Protein AF-0000000079961867 (afdb_homodimer)

Radius of gyration: 19.27 Å; Cα contacts (8 Å, |Δi|>4): 440; chains: 2; bounding box: 50×67×41 Å

Sequence (292 aa):
MSSNTPTKLLIAGLIPTSSDVPEYFRQLYGNAEEIQAKIDADTARIRAAGYDVTVYYVDDKDAKGSLEWLENKLRTESFHGIAMGSGLRLLPPQTVLFENVVDVCRRNAPGSVFMFNWGPGTNFETVERNLPRLEEVKKLQTGGKAMSSNTPTKLLIAGLIPTSSDVPEYFRQLYGNAEEIQAKIDADTARIRAAGYDVTVYYVDDKDAKGSLEWLENKLRTESFHGIAMGSGLRLLPPQTVLFENVVDVCRRNAPGSVFMFNWGPGTNFETVERNLPRLEEVKKLQTGGKA

Structure (mmCIF, N/CA/C/O backbone):
data_AF-0000000079961867-model_v1
#
loop_
_entity.id
_entity.type
_entity.pdbx_description
1 polymer 'Uncharacterized protein'
#
loop_
_atom_site.group_PDB
_atom_site.id
_atom_site.type_symbol
_atom_site.label_atom_id
_atom_site.label_alt_id
_atom_site.label_comp_id
_atom_site.label_asym_id
_atom_site.label_entity_id
_atom_site.label_seq_id
_atom_site.pdbx_PDB_ins_code
_atom_site.Cartn_x
_atom_site.Cartn_y
_atom_site.Cartn_z
_atom_site.occupancy
_atom_site.B_iso_or_equiv
_atom_site.auth_seq_id
_atom_site.auth_comp_id
_atom_site.auth_asym_id
_atom_site.auth_atom_id
_atom_site.pdbx_PDB_model_num
ATOM 1 N N . MET A 1 1 ? -18.062 -35.25 2.658 1 35.44 1 MET A N 1
ATOM 2 C CA . MET A 1 1 ? -16.766 -34.562 2.762 1 35.44 1 MET A CA 1
ATOM 3 C C . MET A 1 1 ? -16.953 -33.062 2.785 1 35.44 1 MET A C 1
ATOM 5 O O . MET A 1 1 ? -17.625 -32.469 1.925 1 35.44 1 MET A O 1
ATOM 9 N N . SER A 1 2 ? -17.156 -32.375 3.77 1 44.16 2 SER A N 1
ATOM 10 C CA . SER A 1 2 ? -17.562 -30.984 3.895 1 44.16 2 SER A CA 1
ATOM 11 C C . SER A 1 2 ? -16.859 -30.109 2.859 1 44.16 2 SER A C 1
ATOM 13 O O . SER A 1 2 ? -15.625 -30.125 2.75 1 44.16 2 SER A O 1
ATOM 15 N N . SER A 1 3 ? -17.266 -29.812 1.652 1 51.5 3 SER A N 1
ATOM 16 C CA . SER A 1 3 ? -16.734 -29.281 0.401 1 51.5 3 SER A CA 1
ATOM 17 C C . SER A 1 3 ? -15.867 -28.047 0.646 1 51.5 3 SER A C 1
ATOM 19 O O . SER A 1 3 ? -16.391 -26.984 0.995 1 51.5 3 SER A O 1
ATOM 21 N N . ASN A 1 4 ? -14.602 -28.109 1.338 1 67.75 4 ASN A N 1
ATOM 22 C CA . ASN A 1 4 ? -13.703 -27.031 1.748 1 67.75 4 ASN A CA 1
ATOM 23 C C . ASN A 1 4 ? -13.227 -26.219 0.552 1 67.75 4 ASN A C 1
ATOM 25 O O . ASN A 1 4 ? -12.352 -26.656 -0.193 1 67.75 4 ASN A O 1
ATOM 29 N N . THR A 1 5 ? -14.023 -25.344 0.04 1 86.56 5 THR A N 1
ATOM 30 C CA . THR A 1 5 ? -13.641 -24.5 -1.082 1 86.56 5 THR A CA 1
ATOM 31 C C . THR A 1 5 ? -12.281 -23.844 -0.835 1 86.56 5 THR A C 1
ATOM 33 O O . THR A 1 5 ? -12.016 -23.344 0.258 1 86.56 5 THR A O 1
ATOM 36 N N . PRO A 1 6 ? -11.477 -24.031 -1.81 1 94.88 6 PRO A N 1
ATOM 37 C CA . PRO A 1 6 ? -10.133 -23.469 -1.639 1 94.88 6 PRO A CA 1
ATOM 38 C C . PRO A 1 6 ? -10.148 -21.969 -1.427 1 94.88 6 PRO A C 1
ATOM 40 O O . PRO A 1 6 ? -11.078 -21.281 -1.867 1 94.88 6 PRO A O 1
ATOM 43 N N . THR A 1 7 ? -9.164 -21.531 -0.607 1 97.19 7 THR A N 1
ATOM 44 C CA . THR A 1 7 ? -8.945 -20.094 -0.505 1 97.19 7 THR A CA 1
ATOM 45 C C . THR A 1 7 ? -8.484 -19.516 -1.845 1 97.19 7 THR A C 1
ATOM 47 O O . THR A 1 7 ? -7.539 -20.016 -2.449 1 97.19 7 THR A O 1
ATOM 50 N N . LYS A 1 8 ? -9.141 -18.531 -2.344 1 98.25 8 LYS A N 1
ATOM 51 C CA . LYS A 1 8 ? -8.852 -17.891 -3.627 1 98.25 8 LYS A CA 1
ATOM 52 C C . LYS A 1 8 ? -8 -16.641 -3.441 1 98.25 8 LYS A C 1
ATOM 54 O O . LYS A 1 8 ? -8.367 -15.742 -2.682 1 98.25 8 LYS A O 1
ATOM 59 N N . LEU A 1 9 ? -6.898 -16.609 -4.176 1 98.81 9 LEU A N 1
ATOM 60 C CA . LEU A 1 9 ? -5.945 -15.516 -4.074 1 98.81 9 LEU A CA 1
ATOM 61 C C . LEU A 1 9 ? -5.719 -14.859 -5.434 1 98.81 9 LEU A C 1
ATOM 63 O O . LEU A 1 9 ? -5.633 -15.555 -6.449 1 98.81 9 LEU A O 1
ATOM 67 N N . LEU A 1 10 ? -5.707 -13.609 -5.512 1 98.88 10 LEU A N 1
ATOM 68 C CA . LEU A 1 10 ? -5.145 -12.852 -6.625 1 98.88 10 LEU A CA 1
ATOM 69 C C . LEU A 1 10 ? -3.777 -12.281 -6.262 1 98.88 10 LEU A C 1
ATOM 71 O O . LEU A 1 10 ? -3.625 -11.641 -5.223 1 98.88 10 LEU A O 1
ATOM 75 N N . ILE A 1 11 ? -2.791 -12.555 -7.043 1 98.81 11 ILE A N 1
ATOM 76 C CA . ILE A 1 11 ? -1.456 -11.984 -6.887 1 98.81 11 ILE A CA 1
ATOM 77 C C . ILE A 1 11 ? -1.147 -11.055 -8.055 1 98.81 11 ILE A C 1
ATOM 79 O O . ILE A 1 11 ? -0.989 -11.508 -9.195 1 98.81 11 ILE A O 1
ATOM 83 N N . ALA A 1 12 ? -1.146 -9.781 -7.773 1 98.81 12 ALA A N 1
ATOM 84 C CA . ALA A 1 12 ? -0.863 -8.758 -8.773 1 98.81 12 ALA A CA 1
ATOM 85 C C . ALA A 1 12 ? 0.551 -8.211 -8.609 1 98.81 12 ALA A C 1
ATOM 87 O O . ALA A 1 12 ? 1.002 -7.957 -7.492 1 98.81 12 ALA A O 1
ATOM 88 N N . GLY A 1 13 ? 1.286 -8.094 -9.672 1 98.5 13 GLY A N 1
ATOM 89 C CA . GLY A 1 13 ? 2.629 -7.539 -9.633 1 98.5 13 GLY A CA 1
ATOM 90 C C . GLY A 1 13 ? 3.02 -6.836 -10.922 1 98.5 13 GLY A C 1
ATOM 91 O O . GLY A 1 13 ? 2.318 -6.941 -11.93 1 98.5 13 GLY A O 1
ATOM 92 N N . LEU A 1 14 ? 4.098 -6.09 -10.836 1 98.69 14 LEU A N 1
ATOM 93 C CA . LEU A 1 14 ? 4.676 -5.457 -12.016 1 98.69 14 LEU A CA 1
ATOM 94 C C . LEU A 1 14 ? 5.254 -6.5 -12.969 1 98.69 14 LEU A C 1
ATOM 96 O O . LEU A 1 14 ? 5.902 -7.453 -12.523 1 98.69 14 LEU A O 1
ATOM 100 N N . ILE A 1 15 ? 4.969 -6.328 -14.234 1 98.06 15 ILE A N 1
ATOM 101 C CA . ILE A 1 15 ? 5.539 -7.258 -15.203 1 98.06 15 ILE A CA 1
ATOM 102 C C . ILE A 1 15 ? 7.059 -7.281 -15.062 1 98.06 15 ILE A C 1
ATOM 104 O O . ILE A 1 15 ? 7.699 -6.227 -14.992 1 98.06 15 ILE A O 1
ATOM 108 N N . PRO A 1 16 ? 7.68 -8.43 -14.984 1 96.81 16 PRO A N 1
ATOM 109 C CA . PRO A 1 16 ? 9.109 -8.547 -14.688 1 96.81 16 PRO A CA 1
ATOM 110 C C . PRO A 1 16 ? 9.984 -7.816 -15.711 1 96.81 16 PRO A C 1
ATOM 112 O O . PRO A 1 16 ? 11.102 -7.414 -15.398 1 96.81 16 PRO A O 1
ATOM 115 N N . THR A 1 17 ? 9.484 -7.586 -16.906 1 96.5 17 THR A N 1
ATOM 116 C CA . THR A 1 17 ? 10.281 -7.012 -17.984 1 96.5 17 THR A CA 1
ATOM 117 C C . THR A 1 17 ? 10.133 -5.492 -18.016 1 96.5 17 THR A C 1
ATOM 119 O O . THR A 1 17 ? 10.602 -4.836 -18.953 1 96.5 17 THR A O 1
ATOM 122 N N . SER A 1 18 ? 9.453 -4.934 -17.031 1 97.06 18 SER A N 1
ATOM 123 C CA . SER A 1 18 ? 9.281 -3.484 -16.984 1 97.06 18 SER A CA 1
ATOM 124 C C . SER A 1 18 ? 10.625 -2.77 -17.031 1 97.06 18 SER A C 1
ATOM 126 O O . SER A 1 18 ? 11.586 -3.188 -16.375 1 97.06 18 SER A O 1
ATOM 128 N N . SER A 1 19 ? 10.703 -1.651 -17.766 1 94.44 19 SER A N 1
ATOM 129 C CA . SER A 1 19 ? 11.922 -0.844 -17.844 1 94.44 19 SER A CA 1
ATOM 130 C C . SER A 1 19 ? 12.086 0.027 -16.594 1 94.44 19 SER A C 1
ATOM 132 O O . SER A 1 19 ? 13.148 0.599 -16.375 1 94.44 19 SER A O 1
ATOM 134 N N . ASP A 1 20 ? 11.078 0.098 -15.797 1 93.75 20 ASP A N 1
ATOM 135 C CA . ASP A 1 20 ? 11.086 0.976 -14.633 1 93.75 20 ASP A CA 1
ATOM 136 C C . ASP A 1 20 ? 11.609 0.247 -13.398 1 93.75 20 ASP A C 1
ATOM 138 O O . ASP A 1 20 ? 11.648 0.811 -12.305 1 93.75 20 ASP A O 1
ATOM 142 N N . VAL A 1 21 ? 12.039 -0.969 -13.539 1 95.5 21 VAL A N 1
ATOM 143 C CA . VAL A 1 21 ? 12.727 -1.663 -12.461 1 95.5 21 VAL A CA 1
ATOM 144 C C . VAL A 1 21 ? 14.164 -1.15 -12.352 1 95.5 21 VAL A C 1
ATOM 146 O O . VAL A 1 21 ? 14.977 -1.364 -13.25 1 95.5 21 VAL A O 1
ATOM 149 N N . PRO A 1 22 ? 14.461 -0.534 -11.336 1 92.56 22 PRO A N 1
ATOM 150 C CA . PRO A 1 22 ? 15.789 0.071 -11.219 1 92.56 22 PRO A CA 1
ATOM 151 C C . PRO A 1 22 ? 16.891 -0.967 -11.078 1 92.56 22 PRO A C 1
ATOM 153 O O . PRO A 1 22 ? 16.641 -2.102 -10.672 1 92.56 22 PRO A O 1
ATOM 156 N N . GLU A 1 23 ? 18.094 -0.493 -11.305 1 91.5 23 GLU A N 1
ATOM 157 C CA . GLU A 1 23 ? 19.266 -1.37 -11.258 1 91.5 23 GLU A CA 1
ATOM 158 C C . GLU A 1 23 ? 19.469 -1.943 -9.859 1 91.5 23 GLU A C 1
ATOM 160 O O . GLU A 1 23 ? 19.844 -3.109 -9.711 1 91.5 23 GLU A O 1
ATOM 165 N N . TYR A 1 24 ? 19.234 -1.184 -8.859 1 89.88 24 TYR A N 1
ATOM 166 C CA . TYR A 1 24 ? 19.438 -1.671 -7.5 1 89.88 24 TYR A CA 1
ATOM 167 C C . TYR A 1 24 ? 18.516 -2.844 -7.195 1 89.88 24 TYR A C 1
ATOM 169 O O . TYR A 1 24 ? 18.906 -3.787 -6.504 1 89.88 24 TYR A O 1
ATOM 177 N N . PHE A 1 25 ? 17.359 -2.805 -7.711 1 93.5 25 PHE A N 1
ATOM 178 C CA . PHE A 1 25 ? 16.391 -3.887 -7.531 1 93.5 25 PHE A CA 1
ATOM 179 C C . PHE A 1 25 ? 16.844 -5.145 -8.266 1 93.5 25 PHE A C 1
ATOM 181 O O . PHE A 1 25 ? 16.766 -6.25 -7.723 1 93.5 25 PHE A O 1
ATOM 188 N N . ARG A 1 26 ? 17.359 -4.973 -9.422 1 94.44 26 ARG A N 1
ATOM 189 C CA . ARG A 1 26 ? 17.859 -6.094 -10.211 1 94.44 26 ARG A CA 1
ATOM 190 C C . ARG A 1 26 ? 19.109 -6.695 -9.562 1 94.44 26 ARG A C 1
ATOM 192 O O . ARG A 1 26 ? 19.328 -7.906 -9.641 1 94.44 26 ARG A O 1
ATOM 199 N N . GLN A 1 27 ? 19.859 -5.887 -8.945 1 94.81 27 GLN A N 1
ATOM 200 C CA . GLN A 1 27 ? 21.016 -6.379 -8.219 1 94.81 27 GLN A CA 1
ATOM 201 C C . GLN A 1 27 ? 20.594 -7.254 -7.039 1 94.81 27 GLN A C 1
ATOM 203 O O . GLN A 1 27 ? 21.25 -8.258 -6.734 1 94.81 27 GLN A O 1
ATOM 208 N N . LEU A 1 28 ? 19.516 -6.922 -6.441 1 93.06 28 LEU A N 1
ATOM 209 C CA . LEU A 1 28 ? 19.047 -7.621 -5.246 1 93.06 28 LEU A CA 1
ATOM 210 C C . LEU A 1 28 ? 18.281 -8.883 -5.621 1 93.06 28 LEU A C 1
ATOM 212 O O . LEU A 1 28 ? 18.391 -9.906 -4.941 1 93.06 28 LEU A O 1
ATOM 216 N N . TYR A 1 29 ? 17.516 -8.773 -6.77 1 96.25 29 TYR A N 1
ATOM 217 C CA . TYR A 1 29 ? 16.547 -9.844 -6.957 1 96.25 29 TYR A CA 1
ATOM 218 C C . TYR A 1 29 ? 16.766 -10.562 -8.281 1 96.25 29 TYR A C 1
ATOM 220 O O . TYR A 1 29 ? 16.156 -11.594 -8.547 1 96.25 29 TYR A O 1
ATOM 228 N N . GLY A 1 30 ? 17.656 -10.148 -9.117 1 97.12 30 GLY A N 1
ATOM 229 C CA . GLY A 1 30 ? 17.969 -10.805 -10.375 1 97.12 30 GLY A CA 1
ATOM 230 C C . GLY A 1 30 ? 17.375 -10.094 -11.578 1 97.12 30 GLY A C 1
ATOM 231 O O . GLY A 1 30 ? 16.594 -9.148 -11.422 1 97.12 30 GLY A O 1
ATOM 232 N N . ASN A 1 31 ? 17.828 -10.523 -12.719 1 97.19 31 ASN A N 1
ATOM 233 C CA . ASN A 1 31 ? 17.266 -10 -13.961 1 97.19 31 ASN A CA 1
ATOM 234 C C . ASN A 1 31 ? 15.836 -10.469 -14.164 1 97.19 31 ASN A C 1
ATOM 236 O O . ASN A 1 31 ? 15.289 -11.195 -13.336 1 97.19 31 ASN A O 1
ATOM 240 N N . ALA A 1 32 ? 15.227 -10.062 -15.266 1 97.19 32 ALA A N 1
ATOM 241 C CA . ALA A 1 32 ? 13.812 -10.336 -15.516 1 97.19 32 ALA A CA 1
ATOM 242 C C . ALA A 1 32 ? 13.523 -11.828 -15.492 1 97.19 32 ALA A C 1
ATOM 244 O O . ALA A 1 32 ? 12.547 -12.273 -14.898 1 97.19 32 ALA A O 1
ATOM 245 N N . GLU A 1 33 ? 14.398 -12.586 -16.125 1 98.06 33 GLU A N 1
ATOM 246 C CA . GLU A 1 33 ? 14.219 -14.031 -16.188 1 98.06 33 GLU A CA 1
ATOM 247 C C . GLU A 1 33 ? 14.32 -14.664 -14.797 1 98.06 33 GLU A C 1
ATOM 249 O O . GLU A 1 33 ? 13.531 -15.547 -14.453 1 98.06 33 GLU A O 1
ATOM 254 N N . GLU A 1 34 ? 15.219 -14.258 -14.078 1 98.31 34 GLU A N 1
ATOM 255 C CA . GLU A 1 34 ? 15.414 -14.766 -12.727 1 98.31 34 GLU A CA 1
ATOM 256 C C . GLU A 1 34 ? 14.242 -14.398 -11.82 1 98.31 34 GLU A C 1
ATOM 258 O O . GLU A 1 34 ? 13.781 -15.219 -11.023 1 98.31 34 GLU A O 1
ATOM 263 N N . ILE A 1 35 ? 13.781 -13.195 -11.891 1 97.94 35 ILE A N 1
ATOM 264 C CA . ILE A 1 35 ? 12.625 -12.742 -11.117 1 97.94 35 ILE A CA 1
ATOM 265 C C . ILE A 1 35 ? 11.391 -13.555 -11.5 1 97.94 35 ILE A C 1
ATOM 267 O O . ILE A 1 35 ? 10.664 -14.039 -10.633 1 97.94 35 ILE A O 1
ATOM 271 N N . GLN A 1 36 ? 11.18 -13.805 -12.797 1 97.88 36 GLN A N 1
ATOM 272 C CA . GLN A 1 36 ? 10.062 -14.625 -13.258 1 97.88 36 GLN A CA 1
ATOM 273 C C . GLN A 1 36 ? 10.141 -16.031 -12.68 1 97.88 36 GLN A C 1
ATOM 275 O O . GLN A 1 36 ? 9.125 -16.594 -12.242 1 97.88 36 GLN A O 1
ATOM 280 N N . ALA A 1 37 ? 11.312 -16.594 -12.68 1 98.38 37 ALA A N 1
ATOM 281 C CA . ALA A 1 37 ? 11.492 -17.938 -12.156 1 98.38 37 ALA A CA 1
ATOM 282 C C . ALA A 1 37 ? 11.125 -18.016 -10.672 1 98.38 37 ALA A C 1
ATOM 284 O O . ALA A 1 37 ? 10.508 -18.984 -10.227 1 98.38 37 ALA A O 1
ATOM 285 N N . LYS A 1 38 ? 11.477 -17 -9.891 1 98.06 38 LYS A N 1
ATOM 286 C CA . LYS A 1 38 ? 11.125 -16.938 -8.477 1 98.06 38 LYS A CA 1
ATOM 287 C C . LYS A 1 38 ? 9.609 -16.859 -8.289 1 98.06 38 LYS A C 1
ATOM 289 O O . LYS A 1 38 ? 9.055 -17.531 -7.422 1 98.06 38 LYS A O 1
ATOM 294 N N . ILE A 1 39 ? 8.969 -16.031 -9.094 1 97.94 39 ILE A N 1
ATOM 295 C CA . ILE A 1 39 ? 7.523 -15.867 -9.023 1 97.94 39 ILE A CA 1
ATOM 296 C C . ILE A 1 39 ? 6.84 -17.188 -9.367 1 97.94 39 ILE A C 1
ATOM 298 O O . ILE A 1 39 ? 5.93 -17.625 -8.664 1 97.94 39 ILE A O 1
ATOM 302 N N . ASP A 1 40 ? 7.348 -17.859 -10.438 1 98.31 40 ASP A N 1
ATOM 303 C CA . ASP A 1 40 ? 6.773 -19.125 -10.859 1 98.31 40 ASP A CA 1
ATOM 304 C C . ASP A 1 40 ? 6.91 -20.188 -9.773 1 98.31 40 ASP A C 1
ATOM 306 O O . ASP A 1 40 ? 5.949 -20.891 -9.461 1 98.31 40 ASP A O 1
ATOM 310 N N . ALA A 1 41 ? 8.07 -20.297 -9.219 1 98.56 41 ALA A N 1
ATOM 311 C CA . ALA A 1 41 ? 8.312 -21.266 -8.164 1 98.56 41 ALA A CA 1
ATOM 312 C C . ALA A 1 41 ? 7.434 -20.984 -6.945 1 98.56 41 ALA A C 1
ATOM 314 O O . ALA A 1 41 ? 6.871 -21.906 -6.344 1 98.56 41 ALA A O 1
ATOM 315 N N . ASP A 1 42 ? 7.379 -19.75 -6.598 1 98.56 42 ASP A N 1
ATOM 316 C CA . ASP A 1 42 ? 6.57 -19.312 -5.465 1 98.56 42 ASP A CA 1
ATOM 317 C C . ASP A 1 42 ? 5.09 -19.609 -5.703 1 98.56 42 ASP A C 1
ATOM 319 O O . ASP A 1 42 ? 4.398 -20.094 -4.805 1 98.56 42 ASP A O 1
ATOM 323 N N . THR A 1 43 ? 4.551 -19.359 -6.887 1 98.44 43 THR A N 1
ATOM 324 C CA . THR A 1 43 ? 3.164 -19.625 -7.258 1 98.44 43 THR A CA 1
ATOM 325 C C . THR A 1 43 ? 2.873 -21.125 -7.215 1 98.44 43 THR A C 1
ATOM 327 O O . THR A 1 43 ? 1.833 -21.547 -6.703 1 98.44 43 THR A O 1
ATOM 330 N N . ALA A 1 44 ? 3.801 -21.891 -7.707 1 98.56 44 ALA A N 1
ATOM 331 C CA . ALA A 1 44 ? 3.65 -23.344 -7.66 1 98.56 44 ALA A CA 1
ATOM 332 C C . ALA A 1 44 ? 3.555 -23.844 -6.223 1 98.56 44 ALA A C 1
ATOM 334 O O . ALA A 1 44 ? 2.75 -24.734 -5.918 1 98.56 44 ALA A O 1
ATOM 335 N N . ARG A 1 45 ? 4.387 -23.266 -5.359 1 98.5 45 ARG A N 1
ATOM 336 C CA . ARG A 1 45 ? 4.375 -23.625 -3.943 1 98.5 45 ARG A CA 1
ATOM 337 C C . ARG A 1 45 ? 3.027 -23.297 -3.309 1 98.5 45 ARG A C 1
ATOM 339 O O . ARG A 1 45 ? 2.482 -24.094 -2.545 1 98.5 45 ARG A O 1
ATOM 346 N N . ILE A 1 46 ? 2.471 -22.141 -3.641 1 98.62 46 ILE A N 1
ATOM 347 C CA . ILE A 1 46 ? 1.188 -21.703 -3.098 1 98.62 46 ILE A CA 1
ATOM 348 C C . ILE A 1 46 ? 0.078 -22.625 -3.596 1 98.62 46 ILE A C 1
ATOM 350 O O . ILE A 1 46 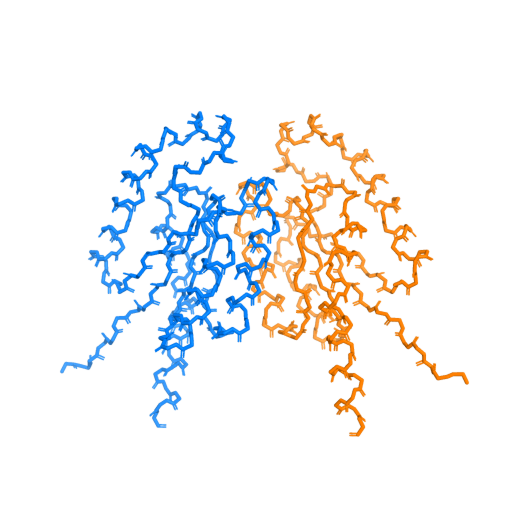? -0.78 -23.047 -2.816 1 98.62 46 ILE A O 1
ATOM 354 N N . ARG A 1 47 ? 0.089 -23.016 -4.852 1 98.44 47 ARG A N 1
ATOM 355 C CA . ARG A 1 47 ? -0.904 -23.938 -5.406 1 98.44 47 ARG A CA 1
ATOM 356 C C . ARG A 1 47 ? -0.784 -25.312 -4.781 1 98.44 47 ARG A C 1
ATOM 358 O O . ARG A 1 47 ? -1.793 -25.953 -4.477 1 98.44 47 ARG A O 1
ATOM 365 N N . ALA A 1 48 ? 0.462 -25.75 -4.539 1 98.19 48 ALA A N 1
ATOM 366 C CA . ALA A 1 48 ? 0.7 -27.062 -3.924 1 98.19 48 ALA A CA 1
ATOM 367 C C . ALA A 1 48 ? 0.162 -27.094 -2.496 1 98.19 48 ALA A C 1
ATOM 369 O O . ALA A 1 48 ? -0.205 -28.156 -1.994 1 98.19 48 ALA A O 1
ATOM 370 N N . ALA A 1 49 ? 0.104 -25.953 -1.866 1 97.75 49 ALA A N 1
ATOM 371 C CA . ALA A 1 49 ? -0.41 -25.859 -0.503 1 97.75 49 ALA A CA 1
ATOM 372 C C . ALA A 1 49 ? -1.936 -25.828 -0.493 1 97.75 49 ALA A C 1
ATOM 374 O O . ALA A 1 49 ? -2.555 -25.781 0.573 1 97.75 49 ALA A O 1
ATOM 375 N N . GLY A 1 50 ? -2.613 -25.703 -1.69 1 97.38 50 GLY A N 1
ATOM 376 C CA . GLY A 1 50 ? -4.055 -25.891 -1.76 1 97.38 50 GLY A CA 1
ATOM 377 C C . GLY A 1 50 ? -4.805 -24.609 -2.102 1 97.38 50 GLY A C 1
ATOM 378 O O . GLY A 1 50 ? -6.035 -24.594 -2.109 1 97.38 50 GLY A O 1
ATOM 379 N N . TYR A 1 51 ? -4.105 -23.562 -2.418 1 98.12 51 TYR A N 1
ATOM 380 C CA . TYR A 1 51 ? -4.75 -22.297 -2.762 1 98.12 51 TYR A CA 1
ATOM 381 C C . TYR A 1 51 ? -5.102 -22.25 -4.242 1 98.12 51 TYR A C 1
ATOM 383 O O . TYR A 1 51 ? -4.406 -22.844 -5.074 1 98.12 51 TYR A O 1
ATOM 391 N N . ASP A 1 52 ? -6.191 -21.641 -4.531 1 98.25 52 ASP A N 1
ATOM 392 C CA . ASP A 1 52 ? -6.547 -21.266 -5.895 1 98.25 52 ASP A CA 1
ATOM 393 C C . ASP A 1 52 ? -6.004 -19.875 -6.238 1 98.25 52 ASP A C 1
ATOM 395 O O . ASP A 1 52 ? -6.52 -18.875 -5.758 1 98.25 52 ASP A O 1
ATOM 399 N N . VAL A 1 53 ? -4.98 -19.875 -7.141 1 98.44 53 VAL A N 1
ATOM 400 C CA . VAL A 1 53 ? -4.223 -18.641 -7.305 1 98.44 53 VAL A CA 1
ATOM 401 C C . VAL A 1 53 ? -4.367 -18.125 -8.734 1 98.44 53 VAL A C 1
ATOM 403 O O . VAL A 1 53 ? -4.176 -18.875 -9.695 1 98.44 53 VAL A O 1
ATOM 406 N N . THR A 1 54 ? -4.75 -16.938 -8.906 1 98.5 54 THR A N 1
ATOM 407 C CA . THR A 1 54 ? -4.664 -16.172 -10.141 1 98.5 54 THR A CA 1
ATOM 408 C C . THR A 1 54 ? -3.5 -15.18 -10.086 1 98.5 54 THR A C 1
ATOM 410 O O . THR A 1 54 ? -3.377 -14.406 -9.133 1 98.5 54 THR A O 1
ATOM 413 N N . VAL A 1 55 ? -2.604 -15.242 -11.055 1 98.44 55 VAL A N 1
ATOM 414 C CA . VAL A 1 55 ? -1.497 -14.297 -11.164 1 98.44 55 VAL A CA 1
ATOM 415 C C . VAL A 1 55 ? -1.798 -13.281 -12.266 1 98.44 55 VAL A C 1
ATOM 417 O O . VAL A 1 55 ? -2.271 -13.641 -13.344 1 98.44 55 VAL A O 1
ATOM 420 N N . TYR A 1 56 ? -1.557 -12.031 -11.969 1 98.75 56 TYR A N 1
ATOM 421 C CA . TYR A 1 56 ? -1.781 -10.969 -12.938 1 98.75 56 TYR A CA 1
ATOM 422 C C . TYR A 1 56 ? -0.622 -9.977 -12.945 1 98.75 56 TYR A C 1
ATOM 424 O O . TYR A 1 56 ? -0.282 -9.406 -11.906 1 98.75 56 TYR A O 1
ATOM 432 N N . TYR A 1 57 ? -0.079 -9.773 -14.094 1 98.56 57 TYR A N 1
ATOM 433 C CA . TYR A 1 57 ? 0.993 -8.797 -14.25 1 98.56 57 TYR A CA 1
ATOM 434 C C . TYR A 1 57 ? 0.448 -7.473 -14.766 1 98.56 57 TYR A C 1
ATOM 436 O O . TYR A 1 57 ? -0.165 -7.418 -15.836 1 98.56 57 TYR A O 1
ATOM 444 N N . VAL A 1 58 ? 0.65 -6.469 -14.008 1 98.81 58 VAL A N 1
ATOM 445 C CA . VAL A 1 58 ? 0.321 -5.102 -14.398 1 98.81 58 VAL A CA 1
ATOM 446 C C . VAL A 1 58 ? 1.383 -4.57 -15.359 1 98.81 58 VAL A C 1
ATOM 448 O O . VAL A 1 58 ? 2.58 -4.637 -15.07 1 98.81 58 VAL A O 1
ATOM 451 N N . ASP A 1 59 ? 0.938 -4.113 -16.5 1 98.31 59 ASP A N 1
ATOM 452 C CA . ASP A 1 59 ? 1.812 -3.494 -17.5 1 98.31 59 ASP A CA 1
ATOM 453 C C . ASP A 1 59 ? 1.86 -1.979 -17.312 1 98.31 59 ASP A C 1
ATOM 455 O O . ASP A 1 59 ? 0.883 -1.283 -17.609 1 98.31 59 ASP A O 1
ATOM 459 N N . ASP A 1 60 ? 2.992 -1.474 -16.859 1 97.94 60 ASP A N 1
ATOM 460 C CA . ASP A 1 60 ? 3.09 -0.041 -16.594 1 97.94 60 ASP A CA 1
ATOM 461 C C . ASP A 1 60 ? 3.107 0.755 -17.906 1 97.94 60 ASP A C 1
ATOM 463 O O . ASP A 1 60 ? 2.891 1.969 -17.891 1 97.94 60 ASP A O 1
ATOM 467 N N . LYS A 1 61 ? 3.305 0.076 -19.062 1 97.69 61 LYS A N 1
ATOM 468 C CA . LYS A 1 61 ? 3.227 0.733 -20.359 1 97.69 61 LYS A CA 1
ATOM 469 C C . LYS A 1 61 ? 1.784 0.802 -20.859 1 97.69 61 LYS A C 1
ATOM 471 O O . LYS A 1 61 ? 1.48 1.538 -21.797 1 97.69 61 LYS A O 1
ATOM 476 N N . ASP A 1 62 ? 0.943 0.053 -20.297 1 98.25 62 ASP A N 1
ATOM 477 C CA . ASP A 1 62 ? -0.5 0.106 -20.516 1 98.25 62 ASP A CA 1
ATOM 478 C C . ASP A 1 62 ? -1.256 0.096 -19.203 1 98.25 62 ASP A C 1
ATOM 480 O O . ASP A 1 62 ? -2.08 -0.789 -18.953 1 98.25 62 ASP A O 1
ATOM 484 N N . ALA A 1 63 ? -0.983 1.104 -18.391 1 98.12 63 ALA A N 1
ATOM 485 C CA . ALA A 1 63 ? -1.568 1.203 -17.062 1 98.12 63 ALA A CA 1
ATOM 486 C C . ALA A 1 63 ? -3.094 1.188 -17.125 1 98.12 63 ALA A C 1
ATOM 488 O O . ALA A 1 63 ? -3.748 0.484 -16.359 1 98.12 63 ALA A O 1
ATOM 489 N N . LYS A 1 64 ? -3.621 1.938 -18.078 1 98.44 64 LYS A N 1
ATOM 490 C CA . LYS A 1 64 ? -5.074 2.008 -18.203 1 98.44 64 LYS A CA 1
ATOM 491 C C . LYS A 1 64 ? -5.668 0.627 -18.484 1 98.44 64 LYS A C 1
ATOM 493 O O . LYS A 1 64 ? -6.602 0.205 -17.797 1 98.44 64 LYS A O 1
ATOM 498 N N . GLY A 1 65 ? -5.117 -0.093 -19.469 1 98.75 65 GLY A N 1
ATOM 499 C CA . GLY A 1 65 ? -5.598 -1.431 -19.766 1 98.75 65 GLY A CA 1
ATOM 500 C C . GLY A 1 65 ? -5.441 -2.402 -18.609 1 98.75 65 GLY A C 1
ATOM 501 O O . GLY A 1 65 ? -6.328 -3.217 -18.359 1 98.75 65 GLY A O 1
ATOM 502 N N . SER A 1 66 ? -4.371 -2.303 -17.938 1 98.81 66 SER A N 1
ATOM 503 C CA . SER A 1 66 ? -4.113 -3.188 -16.812 1 98.81 66 SER A CA 1
ATOM 504 C C . SER A 1 66 ? -5.098 -2.932 -15.672 1 98.81 66 SER A C 1
ATOM 506 O O . SER A 1 66 ? -5.617 -3.873 -15.07 1 98.81 66 SER A O 1
ATOM 508 N N . LEU A 1 67 ? -5.352 -1.645 -15.344 1 98.81 67 LEU A N 1
ATOM 509 C CA . LEU A 1 67 ? -6.285 -1.311 -14.273 1 98.81 67 LEU A CA 1
ATOM 510 C C . LEU A 1 67 ? -7.707 -1.72 -14.641 1 98.81 67 LEU A C 1
ATOM 512 O O . LEU A 1 67 ? -8.469 -2.17 -13.781 1 98.81 67 LEU A O 1
ATOM 516 N N . GLU A 1 68 ? -8.07 -1.599 -15.898 1 98.81 68 GLU A N 1
ATOM 517 C CA . GLU A 1 68 ? -9.383 -2.035 -16.359 1 98.81 68 GLU A CA 1
ATOM 518 C C . GLU A 1 68 ? -9.539 -3.549 -16.234 1 98.81 68 GLU A C 1
ATOM 520 O O . GLU A 1 68 ? -10.594 -4.035 -15.828 1 98.81 68 GLU A O 1
ATOM 525 N N . TRP A 1 69 ? -8.516 -4.262 -16.594 1 98.81 69 TRP A N 1
ATOM 526 C CA . TRP A 1 69 ? -8.555 -5.711 -16.422 1 98.81 69 TRP A CA 1
ATOM 527 C C . TRP A 1 69 ? -8.773 -6.078 -14.961 1 98.81 69 TRP A C 1
ATOM 529 O O . TRP A 1 69 ? -9.633 -6.898 -14.641 1 98.81 69 TRP A O 1
ATOM 539 N N . LEU A 1 70 ? -7.969 -5.449 -14.133 1 98.88 70 LEU A N 1
ATOM 540 C CA . LEU A 1 70 ? -8.047 -5.727 -12.703 1 98.88 70 LEU A CA 1
ATOM 541 C C . LEU A 1 70 ? -9.445 -5.43 -12.172 1 98.88 70 LEU A C 1
ATOM 543 O O . LEU A 1 70 ? -10.023 -6.238 -11.438 1 98.88 70 LEU A O 1
ATOM 547 N N . GLU A 1 71 ? -9.977 -4.305 -12.57 1 98.81 71 GLU A N 1
ATOM 548 C CA . GLU A 1 71 ? -11.32 -3.922 -12.156 1 98.81 71 GLU A CA 1
ATOM 549 C C . GLU A 1 71 ? -12.352 -4.945 -12.625 1 98.81 71 GLU A C 1
ATOM 551 O O . GLU A 1 71 ? -13.188 -5.395 -11.836 1 98.81 71 GLU A O 1
ATOM 556 N N . ASN A 1 72 ? -12.289 -5.32 -13.859 1 98.75 72 ASN A N 1
ATOM 557 C CA . ASN A 1 72 ? -13.227 -6.297 -14.406 1 98.75 72 ASN A CA 1
ATOM 558 C C . ASN A 1 72 ? -13.094 -7.648 -13.711 1 98.75 72 ASN A C 1
ATOM 560 O O . ASN A 1 72 ? -14.102 -8.289 -13.391 1 98.75 72 ASN A O 1
ATOM 564 N N . LYS A 1 73 ? -11.875 -8.062 -13.445 1 98.81 73 LYS A N 1
ATOM 565 C CA . LYS A 1 73 ? -11.633 -9.328 -12.766 1 98.81 73 LYS A CA 1
ATOM 566 C C . LYS A 1 73 ? -12.25 -9.328 -11.375 1 98.81 73 LYS A C 1
ATOM 568 O O . LYS A 1 73 ? -12.914 -10.289 -10.984 1 98.81 73 LYS A O 1
ATOM 573 N N . LEU A 1 74 ? -12.109 -8.25 -10.641 1 98.62 74 LEU A N 1
ATOM 574 C CA . LEU A 1 74 ? -12.578 -8.164 -9.266 1 98.62 74 LEU A CA 1
ATOM 575 C C . LEU A 1 74 ? -14.094 -7.992 -9.219 1 98.62 74 LEU A C 1
ATOM 577 O O . LEU A 1 74 ? -14.727 -8.305 -8.203 1 98.62 74 LEU A O 1
ATOM 581 N N . ARG A 1 75 ? -14.672 -7.543 -10.32 1 98 75 ARG A N 1
ATOM 582 C CA . ARG A 1 75 ? -16.125 -7.438 -10.414 1 98 75 ARG A CA 1
ATOM 583 C C . ARG A 1 75 ? -16.75 -8.789 -10.727 1 98 75 ARG A C 1
ATOM 585 O O . ARG A 1 75 ? -17.906 -9.039 -10.375 1 98 75 ARG A O 1
ATOM 592 N N . THR A 1 76 ? -16.016 -9.664 -11.344 1 97.81 76 THR A N 1
ATOM 593 C CA . THR A 1 76 ? -16.609 -10.891 -11.859 1 97.81 76 THR A CA 1
ATOM 594 C C . THR A 1 76 ? -16.203 -12.094 -11 1 97.81 76 THR A C 1
ATOM 596 O O . THR A 1 76 ? -16.812 -13.156 -11.078 1 97.81 76 THR A O 1
ATOM 599 N N . GLU A 1 77 ? -15.172 -11.938 -10.219 1 97.69 77 GLU A N 1
ATOM 600 C CA . GLU A 1 77 ? -14.664 -13.016 -9.375 1 97.69 77 GLU A CA 1
ATOM 601 C C . GLU A 1 77 ? -14.297 -12.5 -7.98 1 97.69 77 GLU A C 1
ATOM 603 O O . GLU A 1 77 ? -13.719 -11.422 -7.848 1 97.69 77 GLU A O 1
ATOM 608 N N . SER A 1 78 ? -14.672 -13.281 -6.949 1 97.12 78 SER A N 1
ATOM 609 C CA . SER A 1 78 ? -14.328 -12.922 -5.578 1 97.12 78 SER A CA 1
ATOM 610 C C . SER A 1 78 ? -13.023 -13.586 -5.148 1 97.12 78 SER A C 1
ATOM 612 O O . SER A 1 78 ? -12.766 -14.742 -5.484 1 97.12 78 SER A O 1
ATOM 614 N N . PHE A 1 79 ? -12.266 -12.875 -4.445 1 98.31 79 PHE A N 1
ATOM 615 C CA . PHE A 1 79 ? -11.016 -13.359 -3.883 1 98.31 79 PHE A CA 1
ATOM 616 C C . PHE A 1 79 ? -10.984 -13.148 -2.373 1 98.31 79 PHE A C 1
ATOM 618 O O . PHE A 1 79 ? -11.43 -12.117 -1.876 1 98.31 79 PHE A O 1
ATOM 625 N N . HIS A 1 80 ? -10.445 -14.148 -1.662 1 98.38 80 HIS A N 1
ATOM 626 C CA . HIS A 1 80 ? -10.273 -14.023 -0.219 1 98.38 80 HIS A CA 1
ATOM 627 C C . HIS A 1 80 ? -9.102 -13.109 0.116 1 98.38 80 HIS A C 1
ATOM 629 O O . HIS A 1 80 ? -9.148 -12.375 1.107 1 98.38 80 HIS A O 1
ATOM 635 N N . GLY A 1 81 ? -8.125 -13.117 -0.683 1 98.69 81 GLY A N 1
ATOM 636 C CA . GLY A 1 81 ? -6.938 -12.297 -0.491 1 98.69 81 GLY A CA 1
ATOM 637 C C . GLY A 1 81 ? -6.367 -11.758 -1.79 1 98.69 81 GLY A C 1
ATOM 638 O O . GLY A 1 81 ? -6.461 -12.406 -2.832 1 98.69 81 GLY A O 1
ATOM 639 N N . ILE A 1 82 ? -5.812 -10.586 -1.769 1 98.88 82 ILE A N 1
ATOM 640 C CA . ILE A 1 82 ? -5.113 -9.945 -2.871 1 98.88 82 ILE A CA 1
ATOM 641 C C . ILE A 1 82 ? -3.705 -9.547 -2.428 1 98.88 82 ILE A C 1
ATOM 643 O O . ILE A 1 82 ? -3.541 -8.75 -1.504 1 98.88 82 ILE A O 1
ATOM 647 N N . ALA A 1 83 ? -2.75 -10.164 -3.039 1 98.88 83 ALA A N 1
ATOM 648 C CA . ALA A 1 83 ? -1.356 -9.773 -2.83 1 98.88 83 ALA A CA 1
ATOM 649 C C . ALA A 1 83 ? -0.886 -8.805 -3.91 1 98.88 83 ALA A C 1
ATOM 651 O O . ALA A 1 83 ? -1.114 -9.039 -5.102 1 98.88 83 ALA A O 1
ATOM 652 N N . MET A 1 84 ? -0.313 -7.691 -3.512 1 98.75 84 MET A N 1
ATOM 653 C CA . MET A 1 84 ? 0.254 -6.691 -4.41 1 98.75 84 MET A CA 1
ATOM 654 C C . MET A 1 84 ? 1.77 -6.617 -4.258 1 98.75 84 MET A C 1
ATOM 656 O O . MET A 1 84 ? 2.273 -6.234 -3.199 1 98.75 84 MET A O 1
ATOM 660 N N . GLY A 1 85 ? 2.496 -6.941 -5.211 1 97.88 85 GLY A N 1
ATOM 661 C CA . GLY A 1 85 ? 3.902 -7.312 -5.18 1 97.88 85 GLY A CA 1
ATOM 662 C C . GLY A 1 85 ? 4.828 -6.125 -4.98 1 97.88 85 GLY A C 1
ATOM 663 O O . GLY A 1 85 ? 4.434 -4.98 -5.211 1 97.88 85 GLY A O 1
ATOM 664 N N . SER A 1 86 ? 6.051 -6.445 -4.691 1 98.06 86 SER A N 1
ATOM 665 C CA . SER A 1 86 ? 7.09 -5.469 -4.379 1 98.06 86 SER A CA 1
ATOM 666 C C . SER A 1 86 ? 7.477 -4.66 -5.613 1 98.06 86 SER A C 1
ATOM 668 O O . SER A 1 86 ? 7.922 -3.516 -5.5 1 98.06 86 SER A O 1
ATOM 670 N N . GLY A 1 87 ? 7.305 -5.207 -6.762 1 97.5 87 GLY A N 1
ATOM 671 C CA . GLY A 1 87 ? 7.582 -4.473 -7.984 1 97.5 87 GLY A CA 1
ATOM 672 C C . GLY A 1 87 ? 6.645 -3.303 -8.211 1 97.5 87 GLY A C 1
ATOM 673 O O . GLY A 1 87 ? 7 -2.334 -8.883 1 97.5 87 GLY A O 1
ATOM 674 N N . LEU A 1 88 ? 5.43 -3.389 -7.664 1 98.38 88 LEU A N 1
ATOM 675 C CA . LEU A 1 88 ? 4.484 -2.273 -7.668 1 98.38 88 LEU A CA 1
ATOM 676 C C . LEU A 1 88 ? 4.738 -1.345 -6.484 1 98.38 88 LEU A C 1
ATOM 678 O O . LEU A 1 88 ? 4.668 -0.121 -6.625 1 98.38 88 LEU A O 1
ATOM 682 N N . ARG A 1 89 ? 5.125 -1.849 -5.371 1 98.5 89 ARG A N 1
ATOM 683 C CA . ARG A 1 89 ? 5.086 -1.142 -4.098 1 98.5 89 ARG A CA 1
ATOM 684 C C . ARG A 1 89 ? 6.414 -0.451 -3.811 1 98.5 89 ARG A C 1
ATOM 686 O O . ARG A 1 89 ? 6.441 0.709 -3.393 1 98.5 89 ARG A O 1
ATOM 693 N N . LEU A 1 90 ? 7.566 -1.091 -4.105 1 97 90 LEU A N 1
ATOM 694 C CA . LEU A 1 90 ? 8.852 -0.656 -3.568 1 97 90 LEU A CA 1
ATOM 695 C C . LEU A 1 90 ? 9.594 0.214 -4.574 1 97 90 LEU A C 1
ATOM 697 O O . LEU A 1 90 ? 10.68 0.718 -4.281 1 97 90 LEU A O 1
ATOM 701 N N . LEU A 1 91 ? 9.031 0.369 -5.77 1 96.38 91 LEU A N 1
ATOM 702 C CA . LEU A 1 91 ? 9.695 1.143 -6.809 1 96.38 91 LEU A CA 1
ATOM 703 C C . LEU A 1 91 ? 9.102 2.543 -6.914 1 96.38 91 LEU A C 1
ATOM 705 O O . LEU A 1 91 ? 7.953 2.703 -7.332 1 96.38 91 LEU A O 1
ATOM 709 N N . PRO A 1 92 ? 9.883 3.572 -6.625 1 94.75 92 PRO A N 1
ATOM 710 C CA . PRO A 1 92 ? 9.359 4.941 -6.621 1 94.75 92 PRO A CA 1
ATOM 711 C C . PRO A 1 92 ? 8.711 5.328 -7.949 1 94.75 92 PRO A C 1
ATOM 713 O O . PRO A 1 92 ? 7.637 5.934 -7.957 1 94.75 92 PRO A O 1
ATOM 716 N N . PRO A 1 93 ? 9.234 4.867 -9.109 1 95.56 93 PRO A N 1
ATOM 717 C CA . PRO A 1 93 ? 8.578 5.234 -10.367 1 95.56 93 PRO A CA 1
ATOM 718 C C . PRO A 1 93 ? 7.172 4.648 -10.484 1 95.56 93 PRO A C 1
ATOM 720 O O . PRO A 1 93 ? 6.379 5.105 -11.312 1 95.56 93 PRO A O 1
ATOM 723 N N . GLN A 1 94 ? 6.844 3.637 -9.617 1 98 94 GLN A N 1
ATOM 724 C CA . GLN A 1 94 ? 5.562 2.955 -9.742 1 98 94 GLN A CA 1
ATOM 725 C C . GLN A 1 94 ? 4.559 3.488 -8.727 1 98 94 GLN A C 1
ATOM 727 O O . GLN A 1 94 ? 3.453 2.955 -8.594 1 98 94 GLN A O 1
ATOM 732 N N . THR A 1 95 ? 4.82 4.594 -8.047 1 98.25 95 THR A N 1
ATOM 733 C CA . THR A 1 95 ? 4.008 5.074 -6.934 1 98.25 95 THR A CA 1
ATOM 734 C C . THR A 1 95 ? 2.572 5.328 -7.383 1 98.25 95 THR A C 1
ATOM 736 O O . THR A 1 95 ? 1.627 4.84 -6.758 1 98.25 95 THR A O 1
ATOM 739 N N . VAL A 1 96 ? 2.408 6.004 -8.5 1 98.31 96 VAL A N 1
ATOM 740 C CA . VAL A 1 96 ? 1.061 6.348 -8.945 1 98.31 96 VAL A CA 1
ATOM 741 C C . VAL A 1 96 ? 0.335 5.09 -9.414 1 98.31 96 VAL A C 1
ATOM 743 O O . VAL A 1 96 ? -0.854 4.91 -9.133 1 98.31 96 VAL A O 1
ATOM 746 N N . LEU A 1 97 ? 1.015 4.203 -10.094 1 98.69 97 LEU A N 1
ATOM 747 C CA . LEU A 1 97 ? 0.416 2.941 -10.523 1 98.69 97 LEU A CA 1
ATOM 748 C C . LEU A 1 97 ? 0.007 2.1 -9.32 1 98.69 97 LEU A C 1
ATOM 750 O O . LEU A 1 97 ? -1.089 1.534 -9.297 1 98.69 97 LEU A O 1
ATOM 754 N N . PHE A 1 98 ? 0.884 1.969 -8.312 1 98.88 98 PHE A N 1
ATOM 755 C CA . PHE A 1 98 ? 0.575 1.261 -7.07 1 98.88 98 PHE A CA 1
ATOM 756 C C . PHE A 1 98 ? -0.656 1.858 -6.398 1 98.88 98 PHE A C 1
ATOM 758 O O . PHE A 1 98 ? -1.556 1.128 -5.98 1 98.88 98 PHE A O 1
ATOM 765 N N . GLU A 1 99 ? -0.705 3.191 -6.359 1 98.88 99 GLU A N 1
ATOM 766 C CA . GLU A 1 99 ? -1.829 3.92 -5.781 1 98.88 99 GLU A CA 1
ATOM 767 C C . GLU A 1 99 ? -3.141 3.549 -6.469 1 98.88 99 GLU A C 1
ATOM 769 O O . GLU A 1 99 ? -4.137 3.268 -5.801 1 98.88 99 GLU A O 1
ATOM 774 N N . ASN A 1 100 ? -3.123 3.488 -7.719 1 98.75 100 ASN A N 1
ATOM 775 C CA . ASN A 1 100 ? -4.316 3.162 -8.492 1 98.75 100 ASN A CA 1
ATOM 776 C C . ASN A 1 100 ? -4.703 1.694 -8.328 1 98.75 100 ASN A C 1
ATOM 778 O O . ASN A 1 100 ? -5.887 1.359 -8.305 1 98.75 100 ASN A O 1
ATOM 782 N N . VAL A 1 101 ? -3.725 0.794 -8.242 1 98.94 101 VAL A N 1
ATOM 783 C CA . VAL A 1 101 ? -4.012 -0.619 -8.023 1 98.94 101 VAL A CA 1
ATOM 784 C C . VAL A 1 101 ? -4.691 -0.8 -6.664 1 98.94 101 VAL A C 1
ATOM 786 O O . VAL A 1 101 ? -5.715 -1.479 -6.566 1 98.94 101 VAL A O 1
ATOM 789 N N . VAL A 1 102 ? -4.156 -0.164 -5.617 1 98.81 102 VAL A N 1
ATOM 790 C CA . VAL A 1 102 ? -4.762 -0.249 -4.293 1 98.81 102 VAL A CA 1
ATOM 791 C C . VAL A 1 102 ? -6.188 0.292 -4.34 1 98.81 102 VAL A C 1
ATOM 793 O O . VAL A 1 102 ? -7.102 -0.298 -3.758 1 98.81 102 VAL A O 1
ATOM 796 N N . ASP A 1 103 ? -6.363 1.373 -5.098 1 98.38 103 ASP A N 1
ATOM 797 C CA . ASP A 1 103 ? -7.684 1.991 -5.199 1 98.38 103 ASP A CA 1
ATOM 798 C C . ASP A 1 103 ? -8.68 1.045 -5.859 1 98.38 103 ASP A C 1
ATOM 800 O O . ASP A 1 103 ? -9.805 0.876 -5.371 1 98.38 103 ASP A O 1
ATOM 804 N N . VAL A 1 104 ? -8.312 0.439 -6.953 1 98.56 104 VAL A N 1
ATOM 805 C CA . VAL A 1 104 ? -9.188 -0.493 -7.66 1 98.56 104 VAL A CA 1
ATOM 806 C C . VAL A 1 104 ? -9.547 -1.661 -6.746 1 98.56 104 VAL A C 1
ATOM 808 O O . VAL A 1 104 ? -10.711 -2.064 -6.668 1 98.56 104 VAL A O 1
ATOM 811 N N . CYS A 1 105 ? -8.547 -2.189 -6 1 98.69 105 CYS A N 1
ATOM 812 C CA . CYS A 1 105 ? -8.781 -3.314 -5.102 1 98.69 105 CYS A CA 1
ATOM 813 C C . CYS A 1 105 ? -9.711 -2.912 -3.961 1 98.69 105 CYS A C 1
ATOM 815 O O . CYS A 1 105 ? -10.641 -3.648 -3.621 1 98.69 105 CYS A O 1
ATOM 817 N N . ARG A 1 106 ? -9.438 -1.756 -3.385 1 97.44 106 ARG A N 1
ATOM 818 C CA . ARG A 1 106 ? -10.242 -1.276 -2.266 1 97.44 106 ARG A CA 1
ATOM 819 C C . ARG A 1 106 ? -11.695 -1.095 -2.674 1 97.44 106 ARG A C 1
ATOM 821 O O . ARG A 1 106 ? -12.609 -1.466 -1.93 1 97.44 106 ARG A O 1
ATOM 828 N N . ARG A 1 107 ? -11.992 -0.594 -3.863 1 96.31 107 ARG A N 1
ATOM 829 C CA . ARG A 1 107 ? -13.336 -0.275 -4.324 1 96.31 107 ARG A CA 1
ATOM 830 C C . ARG A 1 107 ? -14.086 -1.536 -4.738 1 96.31 107 ARG A C 1
ATOM 832 O O . ARG A 1 107 ? -15.305 -1.634 -4.555 1 96.31 107 ARG A O 1
ATOM 839 N N . ASN A 1 108 ? -13.367 -2.512 -5.266 1 97.81 108 ASN A N 1
ATOM 840 C CA . ASN A 1 108 ? -14.062 -3.621 -5.914 1 97.81 108 ASN A CA 1
ATOM 841 C C . ASN A 1 108 ? -13.961 -4.902 -5.09 1 97.81 108 ASN A C 1
ATOM 843 O O . ASN A 1 108 ? -14.7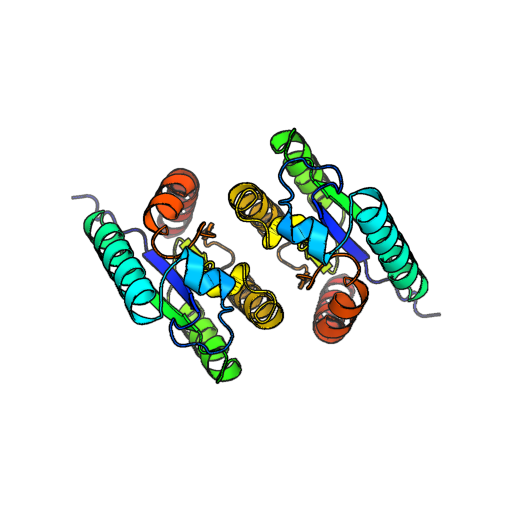03 -5.855 -5.324 1 97.81 108 ASN A O 1
ATOM 847 N N . ALA A 1 109 ? -13.086 -4.934 -4.094 1 97.31 109 ALA A N 1
ATOM 848 C CA . ALA A 1 109 ? -12.914 -6.098 -3.23 1 97.31 109 ALA A CA 1
ATOM 849 C C . ALA A 1 109 ? -12.648 -5.68 -1.787 1 97.31 109 ALA A C 1
ATOM 851 O O . ALA A 1 109 ? -11.68 -6.137 -1.17 1 97.31 109 ALA A O 1
ATOM 852 N N . PRO A 1 110 ? -13.508 -4.883 -1.189 1 95.31 110 PRO A N 1
ATOM 853 C CA . PRO A 1 110 ? -13.273 -4.324 0.144 1 95.31 110 PRO A CA 1
ATOM 854 C C . PRO A 1 110 ? -13.188 -5.402 1.225 1 95.31 110 PRO A C 1
ATOM 856 O O . PRO A 1 110 ? -12.648 -5.156 2.307 1 95.31 110 PRO A O 1
ATOM 859 N N . GLY A 1 111 ? -13.672 -6.559 0.948 1 95.62 111 GLY A N 1
ATOM 860 C CA . GLY A 1 111 ? -13.672 -7.617 1.944 1 95.62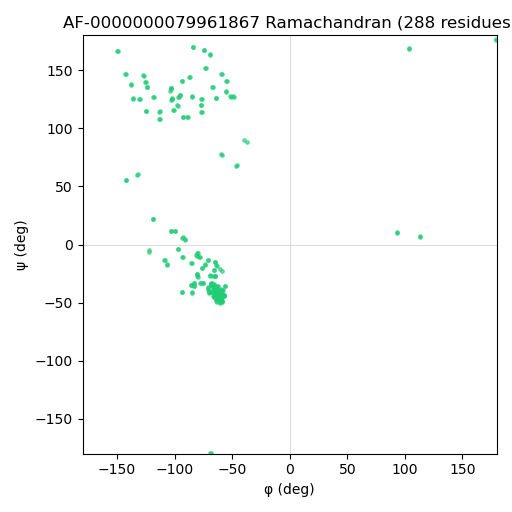 111 GLY A CA 1
ATOM 861 C C . GLY A 1 111 ? -12.445 -8.508 1.866 1 95.62 111 GLY A C 1
ATOM 862 O O . GLY A 1 111 ? -12.219 -9.344 2.748 1 95.62 111 GLY A O 1
ATOM 863 N N . SER A 1 112 ? -11.672 -8.391 0.859 1 97.94 112 SER A N 1
ATOM 864 C CA . SER A 1 112 ? -10.477 -9.211 0.685 1 97.94 112 SER A CA 1
ATOM 865 C C . SER A 1 112 ? -9.367 -8.781 1.642 1 97.94 112 SER A C 1
ATOM 867 O O . SER A 1 112 ? -9.312 -7.625 2.061 1 97.94 112 SER A O 1
ATOM 869 N N . VAL A 1 113 ? -8.5 -9.719 2 1 98.56 113 VAL A N 1
ATOM 870 C CA . VAL A 1 113 ? -7.273 -9.406 2.725 1 98.56 113 VAL A CA 1
ATOM 871 C C . VAL A 1 113 ? -6.242 -8.82 1.766 1 98.56 113 VAL A C 1
ATOM 873 O O . VAL A 1 113 ? -5.906 -9.438 0.751 1 98.56 113 VAL A O 1
ATOM 876 N N . PHE A 1 114 ? -5.797 -7.582 2.016 1 98.88 114 PHE A N 1
ATOM 877 C CA . PHE A 1 114 ? -4.699 -7.012 1.247 1 98.88 114 PHE A CA 1
ATOM 878 C C . PHE A 1 114 ? -3.354 -7.434 1.825 1 98.88 114 PHE A C 1
ATOM 880 O O . PHE A 1 114 ? -3.117 -7.293 3.027 1 98.88 114 PHE A O 1
ATOM 887 N N . MET A 1 115 ? -2.496 -7.969 0.97 1 98.94 115 MET A N 1
ATOM 888 C CA . MET A 1 115 ? -1.2 -8.492 1.392 1 98.94 115 MET A CA 1
ATOM 889 C C . MET A 1 115 ? -0.071 -7.891 0.562 1 98.94 115 MET A C 1
ATOM 891 O O . MET A 1 115 ? -0.244 -7.629 -0.628 1 98.94 115 MET A O 1
ATOM 895 N N . PHE A 1 116 ? 1.087 -7.688 1.22 1 98.88 116 PHE A N 1
ATOM 896 C CA . PHE A 1 116 ? 2.258 -7.129 0.554 1 98.88 116 PHE A CA 1
ATOM 897 C C . PHE A 1 116 ? 3.496 -7.973 0.834 1 98.88 116 PHE A C 1
ATOM 899 O O . PHE A 1 116 ? 3.848 -8.203 1.993 1 98.88 116 PHE A O 1
ATOM 906 N N . ASN A 1 117 ? 4.156 -8.406 -0.188 1 98.5 117 ASN A N 1
ATOM 907 C CA . ASN A 1 117 ? 5.324 -9.258 -0.02 1 98.5 117 ASN A CA 1
ATOM 908 C C . ASN A 1 117 ? 6.586 -8.445 0.246 1 98.5 117 ASN A C 1
ATOM 910 O O . ASN A 1 117 ? 6.578 -7.219 0.112 1 98.5 117 ASN A O 1
ATOM 914 N N . TRP A 1 118 ? 7.648 -9.117 0.613 1 95.19 118 TRP A N 1
ATOM 915 C CA . TRP A 1 118 ? 8.945 -8.5 0.887 1 95.19 118 TRP A CA 1
ATOM 916 C C . TRP A 1 118 ? 9.727 -8.281 -0.403 1 95.19 118 TRP A C 1
ATOM 918 O O . TRP A 1 118 ? 10.547 -7.363 -0.491 1 95.19 118 TRP A O 1
ATOM 928 N N . GLY A 1 119 ? 9.562 -9.125 -1.331 1 96 119 GLY A N 1
ATOM 929 C CA . GLY A 1 119 ? 10.242 -9.148 -2.613 1 96 119 GLY A CA 1
ATOM 930 C C . GLY A 1 119 ? 9.82 -10.312 -3.496 1 96 119 GLY A C 1
ATOM 931 O O . GLY A 1 119 ? 9.008 -11.141 -3.086 1 96 119 GLY A O 1
ATOM 932 N N . PRO A 1 120 ? 10.383 -10.312 -4.727 1 95.81 120 PRO A N 1
ATOM 933 C CA . PRO A 1 120 ? 10.078 -11.438 -5.605 1 95.81 120 PRO A CA 1
ATOM 934 C C . PRO A 1 120 ? 10.312 -12.789 -4.941 1 95.81 120 PRO A C 1
ATOM 936 O O . PRO A 1 120 ? 11.359 -13.008 -4.328 1 95.81 120 PRO A O 1
ATOM 939 N N . GLY A 1 121 ? 9.258 -13.664 -4.977 1 96.06 121 GLY A N 1
ATOM 940 C CA . GLY A 1 121 ? 9.406 -15.023 -4.469 1 96.06 121 GLY A CA 1
ATOM 941 C C . GLY A 1 121 ? 9 -15.164 -3.014 1 96.06 121 GLY A C 1
ATOM 942 O O . GLY A 1 121 ? 9.219 -16.203 -2.4 1 96.06 121 GLY A O 1
ATOM 943 N N . THR A 1 122 ? 8.391 -14.164 -2.441 1 97.62 122 THR A N 1
ATOM 944 C CA . THR A 1 122 ? 8.078 -14.266 -1.021 1 97.62 122 THR A CA 1
ATOM 945 C C . THR A 1 122 ? 6.566 -14.195 -0.797 1 97.62 122 THR A C 1
ATOM 947 O O . THR A 1 122 ? 6.109 -13.828 0.286 1 97.62 122 THR A O 1
ATOM 950 N N . ASN A 1 123 ? 5.75 -14.508 -1.809 1 98.38 123 ASN A N 1
ATOM 951 C CA . ASN A 1 123 ? 4.297 -14.508 -1.656 1 98.38 123 ASN A CA 1
ATOM 952 C C . ASN A 1 123 ? 3.83 -15.633 -0.738 1 98.38 123 ASN A C 1
ATOM 954 O O . ASN A 1 123 ? 2.855 -15.469 0 1 98.38 123 ASN A O 1
ATOM 958 N N . PHE A 1 124 ? 4.508 -16.781 -0.753 1 98.38 124 PHE A N 1
ATOM 959 C CA . PHE A 1 124 ? 4.07 -17.891 0.097 1 98.38 124 PHE A CA 1
ATOM 960 C C . PHE A 1 124 ? 4.176 -17.5 1.569 1 98.38 124 PHE A C 1
ATOM 962 O O . PHE A 1 124 ? 3.223 -17.688 2.332 1 98.38 124 PHE A O 1
ATOM 969 N N . GLU A 1 125 ? 5.32 -16.969 1.955 1 97.88 125 GLU A N 1
ATOM 970 C CA . GLU A 1 125 ? 5.5 -16.5 3.326 1 97.88 125 GLU A CA 1
ATOM 971 C C . GLU A 1 125 ? 4.469 -15.438 3.682 1 97.88 125 GLU A C 1
ATOM 973 O O . GLU A 1 125 ? 3.994 -15.383 4.816 1 97.88 125 GLU A O 1
ATOM 978 N N . THR A 1 126 ? 4.164 -14.578 2.76 1 98.69 126 THR A N 1
ATOM 979 C CA . THR A 1 126 ? 3.162 -13.531 2.938 1 98.69 126 THR A CA 1
ATOM 980 C C . THR A 1 126 ? 1.785 -14.141 3.191 1 98.69 126 THR A C 1
ATOM 982 O O . THR A 1 126 ? 1.071 -13.711 4.102 1 98.69 126 THR A O 1
ATOM 985 N N . VAL A 1 127 ? 1.382 -15.125 2.412 1 98.69 127 VAL A N 1
ATOM 986 C CA . VAL A 1 127 ? 0.118 -15.836 2.604 1 98.69 127 VAL A CA 1
ATOM 987 C C . VAL A 1 127 ? 0.095 -16.484 3.982 1 98.69 127 VAL A C 1
ATOM 989 O O . VAL A 1 127 ? -0.886 -16.359 4.719 1 98.69 127 VAL A O 1
ATOM 992 N N . GLU A 1 128 ? 1.2 -17.062 4.363 1 98.06 128 GLU A N 1
ATOM 993 C CA . GLU A 1 128 ? 1.271 -17.781 5.633 1 98.06 128 GLU A CA 1
ATOM 994 C C . GLU A 1 128 ? 1.056 -16.828 6.812 1 98.06 128 GLU A C 1
ATOM 996 O O . GLU A 1 128 ? 0.302 -17.141 7.734 1 98.06 128 GLU A O 1
ATOM 1001 N N . ARG A 1 129 ? 1.625 -15.656 6.762 1 97.94 129 ARG A N 1
ATOM 1002 C CA . ARG A 1 129 ? 1.487 -14.766 7.906 1 97.94 129 ARG A CA 1
ATOM 1003 C C . ARG A 1 129 ? 0.083 -14.172 7.973 1 97.94 129 ARG A C 1
ATOM 1005 O O . ARG A 1 129 ? -0.33 -13.656 9.016 1 97.94 129 ARG A O 1
ATOM 1012 N N . ASN A 1 130 ? -0.644 -14.281 6.816 1 98.69 130 ASN A N 1
ATOM 1013 C CA . ASN A 1 130 ? -1.976 -13.688 6.773 1 98.69 130 ASN A CA 1
ATOM 1014 C C . ASN A 1 130 ? -3.066 -14.75 6.895 1 98.69 130 ASN A C 1
ATOM 1016 O O . ASN A 1 130 ? -4.246 -14.453 6.703 1 98.69 130 ASN A O 1
ATOM 1020 N N . LEU A 1 131 ? -2.711 -16.016 7.27 1 97.94 131 LEU A N 1
ATOM 1021 C CA . LEU A 1 131 ? -3.658 -17.125 7.348 1 97.94 131 LEU A CA 1
ATOM 1022 C C . LEU A 1 131 ? -4.797 -16.797 8.312 1 97.94 131 LEU A C 1
ATOM 1024 O O . LEU A 1 131 ? -5.965 -17.047 8 1 97.94 131 LEU A O 1
ATOM 1028 N N . PRO A 1 132 ? -4.512 -16.219 9.516 1 97.44 132 PRO A N 1
ATOM 1029 C CA . PRO A 1 132 ? -5.621 -15.906 10.422 1 97.44 132 PRO A CA 1
ATOM 1030 C C . PRO A 1 132 ? -6.648 -14.961 9.797 1 97.44 132 PRO A C 1
ATOM 1032 O O . PRO A 1 132 ? -7.852 -15.156 9.961 1 97.44 132 PRO A O 1
ATOM 1035 N N . ARG A 1 133 ? -6.156 -13.977 9.055 1 97.94 133 ARG A N 1
ATOM 1036 C CA . ARG A 1 133 ? -7.062 -13.039 8.398 1 97.94 133 ARG A CA 1
ATOM 1037 C C . ARG A 1 133 ? -7.824 -13.719 7.266 1 97.94 133 ARG A C 1
ATOM 1039 O O . ARG A 1 133 ? -9.023 -13.492 7.09 1 97.94 133 ARG A O 1
ATOM 1046 N N . LEU A 1 134 ? -7.125 -14.531 6.508 1 98 134 LEU A N 1
ATOM 1047 C CA . LEU A 1 134 ? -7.73 -15.227 5.375 1 98 134 LEU A CA 1
ATOM 1048 C C . LEU A 1 134 ? -8.828 -16.172 5.84 1 98 134 LEU A C 1
ATOM 1050 O O . LEU A 1 134 ? -9.883 -16.266 5.211 1 98 134 LEU A O 1
ATOM 1054 N N . GLU A 1 135 ? -8.602 -16.844 6.93 1 95.94 135 GLU A N 1
ATOM 1055 C CA . GLU A 1 135 ? -9.594 -17.766 7.473 1 95.94 135 GLU A CA 1
ATOM 1056 C C . GLU A 1 135 ? -10.844 -17.016 7.941 1 95.94 135 GLU A C 1
ATOM 1058 O O . GLU A 1 135 ? -11.961 -17.5 7.766 1 95.94 135 GLU A O 1
ATOM 1063 N N . GLU A 1 136 ? -10.586 -15.883 8.547 1 95.44 136 GLU A N 1
ATOM 1064 C CA . GLU A 1 136 ? -11.711 -15.055 8.969 1 95.44 136 GLU A CA 1
ATOM 1065 C C . GLU A 1 136 ? -12.562 -14.625 7.773 1 95.44 136 GLU A C 1
ATOM 1067 O O . GLU A 1 136 ? -13.789 -14.711 7.816 1 95.44 136 GLU A O 1
ATOM 1072 N N . VAL A 1 137 ? -11.906 -14.195 6.727 1 95.88 137 VAL A N 1
ATOM 1073 C CA . VAL A 1 137 ? -12.602 -13.742 5.527 1 95.88 137 VAL A CA 1
ATOM 1074 C C . VAL A 1 137 ? -13.359 -14.906 4.898 1 95.88 137 VAL A C 1
ATOM 1076 O O . VAL A 1 137 ? -14.5 -14.75 4.469 1 95.88 137 VAL A O 1
ATOM 1079 N N . LYS A 1 138 ? -12.75 -16.062 4.879 1 9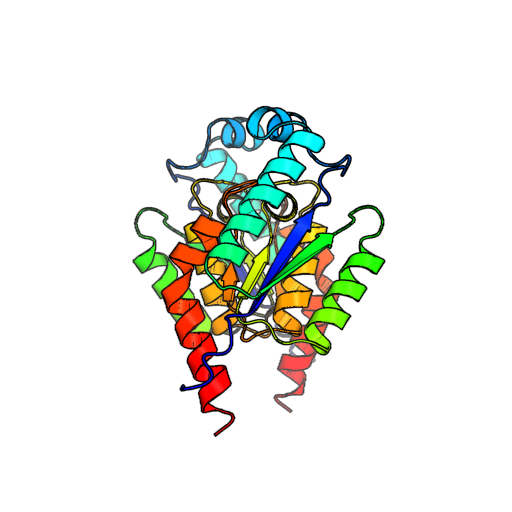3.75 138 LYS A N 1
ATOM 1080 C CA . LYS A 1 138 ? -13.383 -17.25 4.312 1 93.75 138 LYS A CA 1
ATOM 1081 C C . LYS A 1 138 ? -14.648 -17.609 5.086 1 93.75 138 LYS A C 1
ATOM 1083 O O . LYS A 1 138 ? -15.672 -17.953 4.488 1 93.75 138 LYS A O 1
ATOM 1088 N N . LYS A 1 139 ? -14.555 -17.531 6.367 1 91.62 139 LYS A N 1
ATOM 1089 C CA . LYS A 1 139 ? -15.703 -17.828 7.211 1 91.62 139 LYS A CA 1
ATOM 1090 C C . LYS A 1 139 ? -16.844 -16.844 6.961 1 91.62 139 LYS A C 1
ATOM 1092 O O . LYS A 1 139 ? -18.016 -17.234 6.906 1 91.62 139 LYS A O 1
ATOM 1097 N N . LEU A 1 140 ? -16.484 -15.594 6.84 1 89.75 140 LEU A N 1
ATOM 1098 C CA . LEU A 1 140 ? -17.484 -14.547 6.613 1 89.75 140 LEU A CA 1
ATOM 1099 C C . LEU A 1 140 ? -18.141 -14.711 5.254 1 89.75 140 LEU A C 1
ATOM 1101 O O . LEU A 1 140 ? -19.344 -14.461 5.109 1 89.75 140 LEU A O 1
ATOM 1105 N N . GLN A 1 141 ? -17.375 -15.109 4.328 1 84.5 141 GLN A N 1
ATOM 1106 C CA . GLN A 1 141 ? -17.922 -15.227 2.975 1 84.5 141 GLN A CA 1
ATOM 1107 C C . GLN A 1 141 ? -18.703 -16.531 2.811 1 84.5 141 GLN A C 1
ATOM 1109 O O . GLN A 1 141 ? -19.578 -16.625 1.943 1 84.5 141 GLN A O 1
ATOM 1114 N N . THR A 1 142 ? -18.391 -17.625 3.566 1 78.5 142 THR A N 1
ATOM 1115 C CA . THR A 1 142 ? -19.125 -18.891 3.525 1 78.5 142 THR A CA 1
ATOM 1116 C C . THR A 1 142 ? -20.328 -18.828 4.453 1 78.5 142 THR A C 1
ATOM 1118 O O . THR A 1 142 ? -21.344 -19.484 4.195 1 78.5 142 THR A O 1
ATOM 1121 N N . GLY A 1 143 ? -20.219 -18.281 5.613 1 67.75 143 GLY A N 1
ATOM 1122 C CA . GLY A 1 143 ? -21.328 -18.172 6.539 1 67.75 143 GLY A CA 1
ATOM 1123 C C . GLY A 1 143 ? -22.406 -17.219 6.066 1 67.75 143 GLY A C 1
ATOM 1124 O O . GLY A 1 143 ? -23.562 -17.328 6.477 1 67.75 143 GLY A O 1
ATOM 1125 N N . GLY A 1 144 ? -22.188 -16.047 5.34 1 55.34 144 GLY A N 1
ATOM 1126 C CA . GLY A 1 144 ? -23.219 -15.156 4.816 1 55.34 144 GLY A CA 1
ATOM 1127 C C . GLY A 1 144 ? -24.062 -15.797 3.74 1 55.34 144 GLY A C 1
ATOM 1128 O O . GLY A 1 144 ? -25.047 -15.195 3.277 1 55.34 144 GLY A O 1
ATOM 1129 N N . LYS A 1 145 ? -23.531 -16.766 3.152 1 48.53 145 LYS A N 1
ATOM 1130 C CA . LYS A 1 145 ? -24.266 -17.547 2.168 1 48.53 145 LYS A CA 1
ATOM 1131 C C . LYS A 1 145 ? -25.172 -18.562 2.846 1 48.53 145 LYS A C 1
ATOM 1133 O O . LYS A 1 145 ? -25.922 -19.281 2.176 1 48.53 145 LYS A O 1
ATOM 1138 N N . ALA A 1 146 ? -25.188 -18.828 4.148 1 36 146 ALA A N 1
ATOM 1139 C CA . ALA A 1 146 ? -26.219 -19.656 4.754 1 36 146 ALA A CA 1
ATOM 1140 C C . ALA A 1 146 ? -27.547 -18.922 4.809 1 36 146 ALA A C 1
ATOM 1142 O O . ALA A 1 146 ? -27.594 -17.719 5.07 1 36 146 ALA A O 1
ATOM 1143 N N . MET B 1 1 ? -22.625 32.5 3.139 1 35.53 1 MET B N 1
ATOM 1144 C CA . MET B 1 1 ? -21.344 32.031 2.613 1 35.53 1 MET B CA 1
ATOM 1145 C C . MET B 1 1 ? -21.297 30.5 2.609 1 35.53 1 MET B C 1
ATOM 1147 O O . MET B 1 1 ? -21.594 29.859 3.623 1 35.53 1 MET B O 1
ATOM 1151 N N . SER B 1 2 ? -21.703 29.766 1.716 1 44 2 SER B N 1
ATOM 1152 C CA . SER B 1 2 ? -21.906 28.312 1.688 1 44 2 SER B CA 1
ATOM 1153 C C . SER B 1 2 ? -20.828 27.578 2.457 1 44 2 SER B C 1
ATOM 1155 O O . SER B 1 2 ? -19.641 27.781 2.199 1 44 2 SER B O 1
ATOM 1157 N N . SER B 1 3 ? -20.812 27.281 3.73 1 51.5 3 SER B N 1
ATOM 1158 C CA . SER B 1 3 ? -19.859 26.875 4.754 1 51.5 3 SER B CA 1
ATOM 1159 C C . SER B 1 3 ? -18.938 25.766 4.246 1 51.5 3 SER B C 1
ATOM 1161 O O . SER B 1 3 ? -19.391 24.641 4.023 1 51.5 3 SER B O 1
ATOM 1163 N N . ASN B 1 4 ? -17.938 25.984 3.219 1 67.56 4 ASN B N 1
ATOM 1164 C CA . ASN B 1 4 ? -17.047 25.047 2.537 1 67.56 4 ASN B CA 1
ATOM 1165 C C . ASN B 1 4 ? -16.141 24.312 3.523 1 67.56 4 ASN B C 1
ATOM 1167 O O . ASN B 1 4 ? -15.156 24.859 4 1 67.56 4 ASN B O 1
ATOM 1171 N N . THR B 1 5 ? -16.641 23.344 4.23 1 86.44 5 THR B N 1
ATOM 1172 C CA . THR B 1 5 ? -15.844 22.562 5.172 1 86.44 5 THR B CA 1
ATOM 1173 C C . THR B 1 5 ? -14.539 22.094 4.52 1 86.44 5 THR B C 1
ATOM 1175 O O . THR B 1 5 ? -14.547 21.609 3.387 1 86.44 5 THR B O 1
ATOM 1178 N N . PRO B 1 6 ? -13.516 22.406 5.219 1 94.81 6 PRO B N 1
ATOM 1179 C CA . PRO B 1 6 ? -12.227 22.031 4.648 1 94.81 6 PRO B CA 1
ATOM 1180 C C . PRO B 1 6 ? -12.102 20.516 4.418 1 94.81 6 PRO B C 1
ATOM 1182 O O . PRO B 1 6 ? -12.766 19.734 5.102 1 94.81 6 PRO B O 1
ATOM 1185 N N . THR B 1 7 ? -11.359 20.203 3.348 1 97.12 7 THR B N 1
ATOM 1186 C CA . THR B 1 7 ? -10.992 18.812 3.156 1 97.12 7 THR B CA 1
ATOM 1187 C C . THR B 1 7 ? -10.094 18.328 4.293 1 97.12 7 THR B C 1
ATOM 1189 O O . THR B 1 7 ? -9.086 18.953 4.609 1 97.12 7 THR B O 1
ATOM 1192 N N . LYS B 1 8 ? -10.445 17.266 4.934 1 98.25 8 LYS B N 1
ATOM 1193 C CA . LYS B 1 8 ? -9.719 16.703 6.062 1 98.25 8 LYS B CA 1
ATOM 1194 C C . LYS B 1 8 ? -8.805 15.57 5.617 1 98.25 8 LYS B C 1
ATOM 1196 O O . LYS B 1 8 ? -9.258 14.617 4.984 1 98.25 8 LYS B O 1
ATOM 1201 N N . LEU B 1 9 ? -7.535 15.695 5.996 1 98.81 9 LEU B N 1
ATOM 1202 C CA . LEU B 1 9 ? -6.516 14.727 5.598 1 98.81 9 LEU B CA 1
ATOM 1203 C C . LEU B 1 9 ? -5.82 14.141 6.82 1 98.81 9 LEU B C 1
ATOM 1205 O O . LEU B 1 9 ? -5.535 14.859 7.785 1 98.81 9 LEU B O 1
ATOM 1209 N N . LEU B 1 10 ? -5.625 12.898 6.863 1 98.88 10 LEU B N 1
ATOM 1210 C CA . LEU B 1 10 ? -4.672 12.242 7.754 1 98.88 10 LEU B CA 1
ATOM 1211 C C . LEU B 1 10 ? -3.406 11.852 7 1 98.88 10 LEU B C 1
ATOM 1213 O O . LEU B 1 10 ? -3.479 11.211 5.949 1 98.88 10 LEU B O 1
ATOM 1217 N N . ILE B 1 11 ? -2.281 12.258 7.473 1 98.81 11 ILE B N 1
ATOM 1218 C CA . ILE B 1 11 ? -0.987 11.859 6.926 1 98.81 11 ILE B CA 1
ATOM 1219 C C . ILE B 1 11 ? -0.24 11 7.941 1 98.81 11 ILE B C 1
ATOM 1221 O O . ILE B 1 11 ? 0.176 11.492 8.992 1 98.81 11 ILE B O 1
ATOM 1225 N N . ALA B 1 12 ? -0.159 9.734 7.641 1 98.81 12 ALA B N 1
ATOM 1226 C CA . ALA B 1 12 ? 0.53 8.773 8.492 1 98.81 12 ALA B CA 1
ATOM 1227 C C . ALA B 1 12 ? 1.893 8.398 7.914 1 98.81 12 ALA B C 1
ATOM 1229 O O . ALA B 1 12 ? 2.021 8.172 6.711 1 98.81 12 ALA B O 1
ATOM 1230 N N . GLY B 1 13 ? 2.912 8.414 8.719 1 98.5 13 GLY B N 1
ATOM 1231 C CA . GLY B 1 13 ? 4.242 8.031 8.273 1 98.5 13 GLY B CA 1
ATOM 1232 C C . GLY B 1 13 ? 5.082 7.414 9.375 1 98.5 13 GLY B C 1
ATOM 1233 O O . GLY B 1 13 ? 4.707 7.453 10.547 1 98.5 13 GLY B O 1
ATOM 1234 N N . LEU B 1 14 ? 6.184 6.797 8.977 1 98.69 14 LEU B N 1
ATOM 1235 C CA . LEU B 1 14 ? 7.164 6.273 9.922 1 98.69 14 LEU B CA 1
ATOM 1236 C C . LEU B 1 14 ? 7.848 7.406 10.672 1 98.69 14 LEU B C 1
ATOM 1238 O O . LEU B 1 14 ? 8.203 8.43 10.078 1 98.69 14 LEU B O 1
ATOM 1242 N N . ILE B 1 15 ? 7.977 7.227 11.961 1 98.06 15 ILE B N 1
ATOM 1243 C CA . ILE B 1 15 ? 8.688 8.234 12.734 1 98.06 15 ILE B CA 1
ATOM 1244 C C . ILE B 1 15 ? 10.078 8.453 12.156 1 98.06 15 ILE B C 1
ATOM 1246 O O . ILE B 1 15 ? 10.797 7.488 11.875 1 98.06 15 ILE B O 1
ATOM 1250 N N . PRO B 1 16 ? 10.492 9.68 11.945 1 96.94 16 PRO B N 1
ATOM 1251 C CA . PRO B 1 16 ? 11.75 9.969 11.25 1 96.94 16 PRO B CA 1
ATOM 1252 C C . PRO B 1 16 ? 12.969 9.383 11.961 1 96.94 16 PRO B C 1
ATOM 1254 O O . PRO B 1 16 ? 14 9.148 11.328 1 96.94 16 PRO B O 1
ATOM 1257 N N . THR B 1 17 ? 12.867 9.086 13.234 1 96.5 17 THR B N 1
ATOM 1258 C CA . THR B 1 17 ? 14.008 8.648 14.023 1 96.5 17 THR B CA 1
ATOM 1259 C C . THR B 1 17 ? 14.094 7.121 14.055 1 96.5 17 THR B C 1
ATOM 1261 O O . THR B 1 17 ? 14.898 6.551 14.789 1 96.5 17 THR B O 1
ATOM 1264 N N . SER B 1 18 ? 13.219 6.465 13.297 1 97.31 18 SER B N 1
ATOM 1265 C CA . SER B 1 18 ? 13.258 5.004 13.281 1 97.31 18 SER B CA 1
ATOM 1266 C C . SER B 1 18 ? 14.641 4.488 12.914 1 97.31 18 SER B C 1
ATOM 1268 O O . SER B 1 18 ? 15.297 5.023 12.016 1 97.31 18 SER B O 1
ATOM 1270 N N . SER B 1 19 ? 15.094 3.418 13.555 1 94.69 19 SER B N 1
ATOM 1271 C CA . SER B 1 19 ? 16.375 2.781 13.258 1 94.69 19 SER B CA 1
ATOM 1272 C C . SER B 1 19 ? 16.281 1.909 12.016 1 94.69 19 SER B C 1
ATOM 1274 O O . SER B 1 19 ? 17.297 1.478 11.477 1 94.69 19 SER B O 1
ATOM 1276 N N . ASP B 1 20 ? 15.102 1.678 11.539 1 93.25 20 ASP B N 1
ATOM 1277 C CA . ASP B 1 20 ? 14.883 0.78 10.406 1 93.25 20 ASP B CA 1
ATOM 1278 C C . ASP B 1 20 ? 14.914 1.543 9.086 1 93.25 20 ASP B C 1
ATOM 1280 O O . ASP B 1 20 ? 14.68 0.963 8.023 1 93.25 20 ASP B O 1
ATOM 1284 N N . VAL B 1 21 ? 15.211 2.811 9.117 1 95.38 21 VAL B N 1
ATOM 1285 C CA . VAL B 1 21 ? 15.453 3.564 7.895 1 95.38 21 VAL B CA 1
ATOM 1286 C C . VAL B 1 21 ? 16.844 3.24 7.352 1 95.38 21 VAL B C 1
ATOM 1288 O O . VAL B 1 21 ? 17.859 3.568 7.977 1 95.38 21 VAL B O 1
ATOM 1291 N N . PRO B 1 22 ? 16.891 2.656 6.281 1 92.56 22 PRO B N 1
ATOM 1292 C CA . PRO B 1 22 ? 18.188 2.225 5.762 1 92.56 22 PRO B CA 1
ATOM 1293 C C . PRO B 1 22 ? 19.078 3.395 5.336 1 92.56 22 PRO B C 1
ATOM 1295 O O . PRO B 1 22 ? 18.562 4.48 5.047 1 92.56 22 PRO B O 1
ATOM 1298 N N . GLU B 1 23 ? 20.344 3.074 5.199 1 91.75 23 GLU B N 1
ATOM 1299 C CA . GLU B 1 23 ? 21.328 4.094 4.84 1 91.75 23 GLU B CA 1
ATOM 1300 C C . GLU B 1 23 ? 21.047 4.672 3.457 1 91.75 23 GLU B C 1
ATOM 1302 O O . GLU B 1 23 ? 21.203 5.875 3.236 1 91.75 23 GLU B O 1
ATOM 1307 N N . TYR B 1 24 ? 20.625 3.871 2.561 1 90.06 24 TYR B N 1
ATOM 1308 C CA . TYR B 1 24 ? 20.359 4.363 1.211 1 90.06 24 TYR B CA 1
ATOM 1309 C C . TYR B 1 24 ? 19.25 5.402 1.211 1 90.06 24 TYR B C 1
ATOM 1311 O O . TYR B 1 24 ? 19.297 6.379 0.457 1 90.06 24 TYR B O 1
ATOM 1319 N N . PHE B 1 25 ? 18.312 5.227 2.039 1 93.5 25 PHE B N 1
ATOM 1320 C CA . PHE B 1 25 ? 17.219 6.176 2.166 1 93.5 25 PHE B CA 1
ATOM 1321 C C . PHE B 1 25 ? 17.688 7.488 2.771 1 93.5 25 PHE B C 1
ATOM 1323 O O . PHE B 1 25 ? 17.312 8.57 2.307 1 93.5 25 PHE B O 1
ATOM 1330 N N . ARG B 1 26 ? 18.531 7.402 3.74 1 94.56 26 ARG B N 1
ATOM 1331 C CA . ARG B 1 26 ? 19.094 8.586 4.375 1 94.56 26 ARG B CA 1
ATOM 1332 C C . ARG B 1 26 ? 20 9.344 3.414 1 94.56 26 ARG B C 1
ATOM 1334 O O . ARG B 1 26 ? 20.094 10.57 3.461 1 94.56 26 ARG B O 1
ATOM 1341 N N . GLN B 1 27 ? 20.641 8.625 2.58 1 94.88 27 GLN B N 1
ATOM 1342 C CA . GLN B 1 27 ? 21.469 9.258 1.562 1 94.88 27 GLN B CA 1
ATOM 1343 C C . GLN B 1 27 ? 20.625 10.055 0.575 1 94.88 27 GLN B C 1
ATOM 1345 O O . GLN B 1 27 ? 21.031 11.125 0.122 1 94.88 27 GLN B O 1
ATOM 1350 N N . LEU B 1 28 ? 19.453 9.57 0.31 1 93 28 LEU B N 1
ATOM 1351 C CA . LEU B 1 28 ? 18.578 10.188 -0.686 1 93 28 LEU B CA 1
ATOM 1352 C C . LEU B 1 28 ? 17.797 11.352 -0.08 1 93 28 LEU B C 1
ATOM 1354 O O . LEU B 1 28 ? 17.578 12.375 -0.738 1 93 28 LEU B O 1
ATOM 1358 N N . TYR B 1 29 ? 17.422 11.164 1.233 1 96.19 29 TYR B N 1
ATOM 1359 C CA . TYR B 1 29 ? 16.406 12.094 1.721 1 96.19 29 TYR B CA 1
ATOM 1360 C C . TYR B 1 29 ? 16.922 12.859 2.939 1 96.19 29 TYR B C 1
ATOM 1362 O O . TYR B 1 29 ? 16.266 13.805 3.402 1 96.19 29 TYR B O 1
ATOM 1370 N N . GLY B 1 30 ? 18.047 12.578 3.479 1 97.12 30 GLY B N 1
ATOM 1371 C CA . GLY B 1 30 ? 18.625 13.281 4.613 1 97.12 30 GLY B CA 1
ATOM 1372 C C . GLY B 1 30 ? 18.5 12.516 5.918 1 97.12 30 GLY B C 1
ATOM 1373 O O . GLY B 1 30 ? 17.844 11.477 5.973 1 97.12 30 GLY B O 1
ATOM 1374 N N . ASN B 1 31 ? 19.219 13.016 6.891 1 97.25 31 ASN B N 1
ATOM 1375 C CA . ASN B 1 31 ? 19.109 12.438 8.227 1 97.25 31 ASN B CA 1
ATOM 1376 C C . ASN B 1 31 ? 17.734 12.719 8.844 1 97.25 31 ASN B C 1
ATOM 1378 O O . ASN B 1 31 ? 16.891 13.352 8.219 1 97.25 31 ASN B O 1
ATOM 1382 N N . ALA B 1 32 ? 17.516 12.266 10.062 1 97.31 32 ALA B N 1
ATOM 1383 C CA . ALA B 1 32 ? 16.219 12.352 10.711 1 97.31 32 ALA B CA 1
ATOM 1384 C C . ALA B 1 32 ? 15.742 13.797 10.812 1 97.31 32 ALA B C 1
ATOM 1386 O O . ALA B 1 32 ? 14.578 14.094 10.531 1 97.31 32 ALA B O 1
ATOM 1387 N N . GLU B 1 33 ? 16.656 14.664 11.18 1 98.06 33 GLU B N 1
ATOM 1388 C CA . GLU B 1 33 ? 16.312 16.078 11.32 1 98.06 33 GLU B CA 1
ATOM 1389 C C . GLU B 1 33 ? 15.922 16.688 9.984 1 98.06 33 GLU B C 1
ATOM 1391 O O . GLU B 1 33 ? 14.969 17.469 9.898 1 98.06 33 GLU B O 1
ATOM 1396 N N . GLU B 1 34 ? 16.625 16.391 9.016 1 98.31 34 GLU B N 1
ATOM 1397 C CA . GLU B 1 34 ? 16.359 16.906 7.68 1 98.31 34 GLU B CA 1
ATOM 1398 C C . GLU B 1 34 ? 15.031 16.359 7.137 1 98.31 34 GLU B C 1
ATOM 1400 O O . GLU B 1 34 ? 14.258 17.109 6.527 1 98.31 34 GLU B O 1
ATOM 1405 N N . ILE B 1 35 ? 14.766 15.117 7.324 1 97.94 35 ILE B N 1
ATOM 1406 C CA . ILE B 1 35 ? 13.508 14.508 6.902 1 97.94 35 ILE B CA 1
ATOM 1407 C C . ILE B 1 35 ? 12.344 15.164 7.645 1 97.94 35 ILE B C 1
ATOM 1409 O O . ILE B 1 35 ? 11.336 15.531 7.035 1 97.94 35 ILE B O 1
ATOM 1413 N N . GLN B 1 36 ? 12.484 15.406 8.953 1 97.94 36 GLN B N 1
ATOM 1414 C CA . GLN B 1 36 ? 11.453 16.078 9.734 1 97.94 36 GLN B CA 1
ATOM 1415 C C . GLN B 1 36 ? 11.172 17.469 9.188 1 97.94 36 GLN B C 1
ATOM 1417 O O . GLN B 1 36 ? 10.016 17.891 9.078 1 97.94 36 GLN B O 1
ATOM 1422 N N . ALA B 1 37 ? 12.219 18.172 8.852 1 98.38 37 ALA B N 1
ATOM 1423 C CA . ALA B 1 37 ? 12.062 19.531 8.328 1 98.38 37 ALA B CA 1
ATOM 1424 C C . ALA B 1 37 ? 11.273 19.531 7.016 1 98.38 37 ALA B C 1
ATOM 1426 O O . ALA B 1 37 ? 10.438 20.406 6.785 1 98.38 37 ALA B O 1
ATOM 1427 N N . LYS B 1 38 ? 11.516 18.562 6.145 1 98.06 38 LYS B N 1
ATOM 1428 C CA . LYS B 1 38 ? 10.781 18.422 4.891 1 98.06 38 LYS B CA 1
ATOM 1429 C C . LYS B 1 38 ? 9.305 18.156 5.148 1 98.06 38 LYS B C 1
ATOM 1431 O O . LYS B 1 38 ? 8.438 18.734 4.496 1 98.06 38 LYS B O 1
ATOM 1436 N N . ILE B 1 39 ? 9.031 17.25 6.086 1 97.94 39 ILE B N 1
ATOM 1437 C CA . ILE B 1 39 ? 7.66 16.906 6.434 1 97.94 39 ILE B CA 1
ATOM 1438 C C . ILE B 1 39 ? 6.941 18.125 6.988 1 97.94 39 ILE B C 1
ATOM 1440 O O . ILE B 1 39 ? 5.812 18.438 6.59 1 97.94 39 ILE B O 1
ATOM 1444 N N . ASP B 1 40 ? 7.645 18.875 7.875 1 98.31 40 ASP B N 1
ATOM 1445 C CA . ASP B 1 40 ? 7.055 20.062 8.477 1 98.31 40 ASP B CA 1
ATOM 1446 C C . ASP B 1 40 ? 6.73 21.125 7.418 1 98.31 40 ASP B C 1
ATOM 1448 O O . ASP B 1 40 ? 5.637 21.688 7.422 1 98.31 40 ASP B O 1
ATOM 1452 N N . ALA B 1 41 ? 7.66 21.375 6.555 1 98.56 41 ALA B N 1
ATOM 1453 C CA . ALA B 1 41 ? 7.449 22.344 5.492 1 98.56 41 ALA B CA 1
ATOM 1454 C C . ALA B 1 41 ? 6.305 21.938 4.578 1 98.56 41 ALA B C 1
ATOM 1456 O O . ALA B 1 41 ? 5.48 22.766 4.184 1 98.56 41 ALA B O 1
ATOM 1457 N N . ASP B 1 42 ? 6.309 20.688 4.238 1 98.56 42 ASP B N 1
ATOM 1458 C CA . ASP B 1 42 ? 5.27 20.125 3.381 1 98.56 42 ASP B CA 1
ATOM 1459 C C . ASP B 1 42 ? 3.896 20.234 4.043 1 98.56 42 ASP B C 1
ATOM 1461 O O . ASP B 1 42 ? 2.918 20.609 3.395 1 98.56 42 ASP B O 1
ATOM 1465 N N . THR B 1 43 ? 3.758 19.938 5.328 1 98.44 43 THR B N 1
ATOM 1466 C CA . THR B 1 43 ? 2.518 20.031 6.09 1 98.44 43 THR B CA 1
ATOM 1467 C C . THR B 1 43 ? 2.037 21.469 6.164 1 98.44 43 THR B C 1
ATOM 1469 O O . THR B 1 43 ? 0.848 21.75 5.988 1 98.44 43 THR B O 1
ATOM 1472 N N . ALA B 1 44 ? 2.959 22.375 6.375 1 98.56 44 ALA B N 1
ATOM 1473 C CA . ALA B 1 44 ? 2.617 23.797 6.402 1 98.56 44 ALA B CA 1
ATOM 1474 C C . ALA B 1 44 ? 2.041 24.25 5.066 1 98.56 44 ALA B C 1
ATOM 1476 O O . ALA B 1 44 ? 1.079 25.016 5.023 1 98.56 44 ALA B O 1
ATOM 1477 N N . ARG B 1 45 ? 2.648 23.75 3.982 1 98.5 45 ARG B N 1
ATOM 1478 C CA . ARG B 1 45 ? 2.176 24.094 2.641 1 98.5 45 ARG B CA 1
ATOM 1479 C C . ARG B 1 45 ? 0.757 23.578 2.418 1 98.5 45 ARG B C 1
ATOM 1481 O O . ARG B 1 45 ? -0.084 24.281 1.859 1 98.5 45 ARG B O 1
ATOM 1488 N N . ILE B 1 46 ? 0.475 22.359 2.883 1 98.56 46 ILE B N 1
ATOM 1489 C CA . ILE B 1 46 ? -0.843 21.75 2.732 1 98.56 46 ILE B CA 1
ATOM 1490 C C . ILE B 1 46 ? -1.869 22.547 3.545 1 98.56 46 ILE B C 1
ATOM 1492 O O . ILE B 1 46 ? -2.963 22.828 3.057 1 98.56 46 ILE B O 1
ATOM 1496 N N . ARG B 1 47 ? -1.542 22.953 4.738 1 98.44 47 ARG B N 1
ATOM 1497 C CA . ARG B 1 47 ? -2.438 23.75 5.574 1 98.44 47 ARG B CA 1
ATOM 1498 C C . ARG B 1 47 ? -2.682 25.125 4.969 1 98.44 47 ARG B C 1
ATOM 1500 O O . ARG B 1 47 ? -3.809 25.625 4.98 1 98.44 47 ARG B O 1
ATOM 1507 N N . ALA B 1 48 ? -1.625 25.719 4.383 1 98.19 48 ALA B N 1
ATOM 1508 C CA . ALA B 1 48 ? -1.744 27.031 3.746 1 98.19 48 ALA B CA 1
ATOM 1509 C C . ALA B 1 48 ? -2.676 26.969 2.539 1 98.19 48 ALA B C 1
ATOM 1511 O O . ALA B 1 48 ? -3.305 27.969 2.184 1 98.19 48 ALA B O 1
ATOM 1512 N N . ALA B 1 49 ? -2.771 25.812 1.928 1 97.69 49 ALA B N 1
ATOM 1513 C CA . ALA B 1 49 ? -3.643 25.609 0.771 1 97.69 49 ALA B CA 1
ATOM 1514 C C . ALA B 1 49 ? -5.09 25.391 1.204 1 97.69 49 ALA B C 1
ATOM 1516 O O . ALA B 1 49 ? -5.98 25.25 0.364 1 97.69 49 ALA B O 1
ATOM 1517 N N . GLY B 1 50 ? -5.363 25.203 2.543 1 97.31 50 GLY B N 1
ATOM 1518 C CA . GLY B 1 50 ? -6.734 25.203 3.033 1 97.31 50 GLY B CA 1
ATOM 1519 C C . GLY B 1 50 ? -7.184 23.844 3.553 1 97.31 50 GLY B C 1
ATOM 1520 O O . GLY B 1 50 ? -8.352 23.672 3.912 1 97.31 50 GLY B O 1
ATOM 1521 N N . TYR B 1 51 ? -6.301 22.906 3.645 1 98.12 51 TYR B N 1
ATOM 1522 C CA . TYR B 1 51 ? -6.652 21.578 4.137 1 98.12 51 TYR B CA 1
ATOM 1523 C C . TYR B 1 51 ? -6.547 21.516 5.652 1 98.12 51 TYR B C 1
ATOM 1525 O O . TYR B 1 51 ? -5.723 22.203 6.258 1 98.12 51 TYR B O 1
ATOM 1533 N N . ASP B 1 52 ? -7.422 20.781 6.223 1 98.19 52 ASP B N 1
ATOM 1534 C CA . ASP B 1 52 ? -7.312 20.375 7.625 1 98.19 52 ASP B CA 1
ATOM 1535 C C . ASP B 1 52 ? -6.52 19.078 7.766 1 98.19 52 ASP B C 1
ATOM 1537 O O . ASP B 1 52 ? -7.02 18 7.438 1 98.19 52 ASP B O 1
ATOM 1541 N N . VAL B 1 53 ? -5.281 19.219 8.344 1 98.44 53 VAL B N 1
ATOM 1542 C CA . VAL B 1 53 ? -4.355 18.094 8.25 1 98.44 53 VAL B CA 1
ATOM 1543 C C . VAL B 1 53 ? -4.004 17.609 9.648 1 98.44 53 VAL B C 1
ATOM 1545 O O . VAL B 1 53 ? -3.645 18.406 10.523 1 98.44 53 VAL B O 1
ATOM 1548 N N . THR B 1 54 ? -4.16 16.375 9.898 1 98.5 54 THR B N 1
ATOM 1549 C CA . THR B 1 54 ? -3.613 15.648 11.047 1 98.5 54 THR B CA 1
ATOM 1550 C C . THR B 1 54 ? -2.4 14.82 10.633 1 98.5 54 THR B C 1
ATOM 1552 O O . THR B 1 54 ? -2.465 14.055 9.672 1 98.5 54 THR B O 1
ATOM 1555 N N . VAL B 1 55 ? -1.282 15.031 11.297 1 98.44 55 VAL B N 1
ATOM 1556 C CA . VAL B 1 55 ? -0.08 14.234 11.062 1 98.44 55 VAL B CA 1
ATOM 1557 C C . VAL B 1 55 ? 0.089 13.211 12.188 1 98.44 55 VAL B C 1
ATOM 1559 O O . VAL B 1 55 ? -0.089 13.531 13.359 1 98.44 55 VAL B O 1
ATOM 1562 N N . TYR B 1 56 ? 0.394 11.992 11.812 1 98.75 56 TYR B N 1
ATOM 1563 C CA . TYR B 1 56 ? 0.604 10.938 12.789 1 98.75 56 TYR B CA 1
ATOM 1564 C C . TYR B 1 56 ? 1.834 10.102 12.438 1 98.75 56 TYR B C 1
ATOM 1566 O O . TYR B 1 56 ? 1.934 9.57 11.336 1 98.75 56 TYR B O 1
ATOM 1574 N N . TYR B 1 57 ? 2.701 9.992 13.375 1 98.56 57 TYR B N 1
ATOM 1575 C CA . TYR B 1 57 ? 3.891 9.172 13.203 1 98.56 57 TYR B CA 1
ATOM 1576 C C . TYR B 1 57 ? 3.695 7.789 13.82 1 98.56 57 TYR B C 1
ATOM 1578 O O . TYR B 1 57 ? 3.449 7.672 15.023 1 98.56 57 TYR B O 1
ATOM 1586 N N . VAL B 1 58 ? 3.783 6.816 13.008 1 98.81 58 VAL B N 1
ATOM 1587 C CA . VAL B 1 58 ? 3.77 5.426 13.453 1 98.81 58 VAL B CA 1
ATOM 1588 C C . VAL B 1 58 ? 5.129 5.059 14.047 1 98.81 58 VAL B C 1
ATOM 1590 O O . VAL B 1 58 ? 6.168 5.289 13.422 1 98.81 58 VAL B O 1
ATOM 1593 N N . ASP B 1 59 ? 5.105 4.57 15.266 1 98.38 59 ASP B N 1
ATOM 1594 C CA . ASP B 1 59 ? 6.305 4.09 15.945 1 98.38 59 ASP B CA 1
ATOM 1595 C C . ASP B 1 59 ? 6.496 2.592 15.727 1 98.38 59 ASP B C 1
ATOM 1597 O O . ASP B 1 59 ? 5.75 1.778 16.266 1 98.38 59 ASP B O 1
ATOM 1601 N N . ASP B 1 60 ? 7.508 2.225 14.945 1 98.12 60 ASP B N 1
ATOM 1602 C CA . ASP B 1 60 ? 7.707 0.813 14.633 1 98.12 60 ASP B CA 1
ATOM 1603 C C . ASP B 1 60 ? 8.211 0.045 15.852 1 98.12 60 ASP B C 1
ATOM 1605 O O . ASP B 1 60 ? 8.172 -1.187 15.875 1 98.12 60 ASP B O 1
ATOM 1609 N N . LYS B 1 61 ? 8.648 0.771 16.906 1 97.81 61 LYS B N 1
ATOM 1610 C CA . LYS B 1 61 ? 9.039 0.127 18.156 1 97.81 61 LYS B CA 1
ATOM 1611 C C . LYS B 1 61 ? 7.832 -0.108 19.062 1 97.81 61 LYS B C 1
ATOM 1613 O O . LYS B 1 61 ? 7.914 -0.858 20.047 1 97.81 61 LYS B O 1
ATOM 1618 N N . ASP B 1 62 ? 6.777 0.518 18.797 1 98.31 62 ASP B N 1
ATOM 1619 C CA . ASP B 1 62 ? 5.48 0.285 19.438 1 98.31 62 ASP B CA 1
ATOM 1620 C C . ASP B 1 62 ? 4.371 0.173 18.391 1 98.31 62 ASP B C 1
ATOM 1622 O O . ASP B 1 62 ? 3.41 0.942 18.406 1 98.31 62 ASP B O 1
ATOM 1626 N N . ALA B 1 63 ? 4.523 -0.817 17.516 1 98.19 63 ALA B N 1
ATOM 1627 C CA . ALA B 1 63 ? 3.592 -1.014 16.422 1 98.19 63 ALA B CA 1
ATOM 1628 C C . ALA B 1 63 ? 2.166 -1.193 16.922 1 98.19 63 ALA B C 1
ATOM 1630 O O . ALA B 1 63 ? 1.229 -0.592 16.391 1 98.19 63 ALA B O 1
ATOM 1631 N N . LYS B 1 64 ? 2.039 -1.987 17.969 1 98.5 64 LYS B N 1
ATOM 1632 C CA . LYS B 1 64 ? 0.71 -2.242 18.516 1 98.5 64 LYS B CA 1
ATOM 1633 C C . LYS B 1 64 ? 0.047 -0.947 18.984 1 98.5 64 LYS B C 1
ATOM 1635 O O . LYS B 1 64 ? -1.093 -0.662 18.609 1 98.5 64 LYS B O 1
ATOM 1640 N N . GLY B 1 65 ? 0.765 -0.148 19.781 1 98.81 65 GLY B N 1
ATOM 1641 C CA . GLY B 1 65 ? 0.229 1.122 20.234 1 98.81 65 GLY B CA 1
ATOM 1642 C C . GLY B 1 65 ? -0.087 2.084 19.109 1 98.81 65 GLY B C 1
ATOM 1643 O O . GLY B 1 65 ? -1.109 2.771 19.141 1 98.81 65 GLY B O 1
ATOM 1644 N N . SER B 1 66 ? 0.747 2.113 18.141 1 98.81 66 SER B N 1
ATOM 1645 C CA . SER B 1 66 ? 0.546 3.002 17 1 98.81 66 SER B CA 1
ATOM 1646 C C . SER B 1 66 ? -0.685 2.6 16.203 1 98.81 66 SER B C 1
ATOM 1648 O O . SER B 1 66 ? -1.475 3.455 15.797 1 98.81 66 SER B O 1
ATOM 1650 N N . LEU B 1 67 ? -0.857 1.283 15.938 1 98.81 67 LEU B N 1
ATOM 1651 C CA . LEU B 1 67 ? -2.01 0.812 15.18 1 98.81 67 LEU B CA 1
ATOM 1652 C C . LEU B 1 67 ? -3.303 1.041 15.953 1 98.81 67 LEU B C 1
ATOM 1654 O O . LEU B 1 67 ? -4.336 1.371 15.367 1 98.81 67 LEU B O 1
ATOM 1658 N N . GLU B 1 68 ? -3.266 0.893 17.25 1 98.81 68 GLU B N 1
ATOM 1659 C CA . GLU B 1 68 ? -4.43 1.165 18.094 1 98.81 68 GLU B CA 1
ATOM 1660 C C . GLU B 1 68 ? -4.812 2.643 18.047 1 98.81 68 GLU B C 1
ATOM 1662 O O . GLU B 1 68 ? -5.996 2.98 17.969 1 98.81 68 GLU B O 1
ATOM 1667 N N . TRP B 1 69 ? -3.826 3.494 18.109 1 98.81 69 TRP B N 1
ATOM 1668 C CA . TRP B 1 69 ? -4.105 4.922 17.984 1 98.81 69 TRP B CA 1
ATOM 1669 C C . TRP B 1 69 ? -4.785 5.23 16.656 1 98.81 69 TRP B C 1
ATOM 1671 O O . TRP B 1 69 ? -5.805 5.922 16.609 1 98.81 69 TRP B O 1
ATOM 1681 N N . LEU B 1 70 ? -4.184 4.691 15.617 1 98.88 70 LEU B N 1
ATOM 1682 C CA . LEU B 1 70 ? -4.715 4.93 14.281 1 98.88 70 LEU B CA 1
ATOM 1683 C C . LEU B 1 70 ? -6.152 4.441 14.172 1 98.88 70 LEU B C 1
ATOM 1685 O O . LEU B 1 70 ? -7.02 5.156 13.656 1 98.88 70 LEU B O 1
ATOM 1689 N N . GLU B 1 71 ? -6.391 3.264 14.672 1 98.81 71 GLU B N 1
ATOM 1690 C CA . GLU B 1 71 ? -7.734 2.699 14.672 1 98.81 71 GLU B CA 1
ATOM 1691 C C . GLU B 1 71 ? -8.711 3.592 15.43 1 98.81 71 GLU B C 1
ATOM 1693 O O . GLU B 1 71 ? -9.789 3.912 14.93 1 98.81 71 GLU B O 1
ATOM 1698 N N . ASN B 1 72 ? -8.336 3.996 16.594 1 98.75 72 ASN B N 1
ATOM 1699 C CA . ASN B 1 72 ? -9.188 4.852 17.422 1 98.75 72 ASN B CA 1
ATOM 1700 C C . ASN B 1 72 ? -9.445 6.195 16.734 1 98.75 72 ASN B C 1
ATOM 1702 O O . ASN B 1 72 ? -10.578 6.691 16.7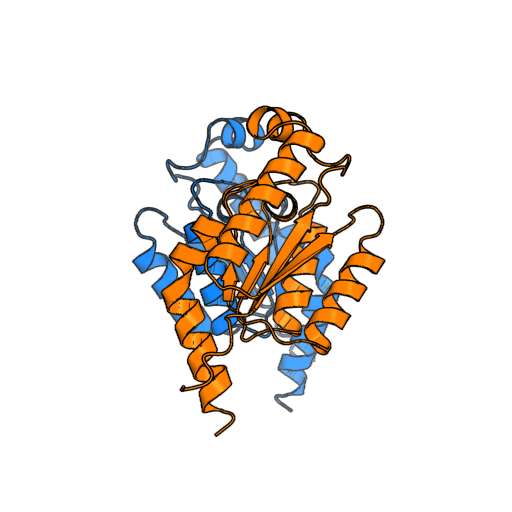5 1 98.75 72 ASN B O 1
ATOM 1706 N N . LYS B 1 73 ? -8.43 6.758 16.141 1 98.81 73 LYS B N 1
ATOM 1707 C CA . LYS B 1 73 ? -8.555 8.031 15.445 1 98.81 73 LYS B CA 1
ATOM 1708 C C . LYS B 1 73 ? -9.547 7.926 14.289 1 98.81 73 LYS B C 1
ATOM 1710 O O . LYS B 1 73 ? -10.414 8.789 14.125 1 98.81 73 LYS B O 1
ATOM 1715 N N . LEU B 1 74 ? -9.492 6.859 13.531 1 98.62 74 LEU B N 1
ATOM 1716 C CA . LEU B 1 74 ? -10.328 6.688 12.352 1 98.62 74 LEU B CA 1
ATOM 1717 C C . LEU B 1 74 ? -11.75 6.316 12.742 1 98.62 74 LEU B C 1
ATOM 1719 O O . LEU B 1 74 ? -12.688 6.527 11.969 1 98.62 74 LEU B O 1
ATOM 1723 N N . ARG B 1 75 ? -11.914 5.805 13.961 1 98 75 ARG B N 1
ATOM 1724 C CA . ARG B 1 75 ? -13.25 5.508 14.469 1 98 75 ARG B CA 1
ATOM 1725 C C . ARG B 1 75 ? -13.93 6.773 14.984 1 98 75 ARG B C 1
ATOM 1727 O O . ARG B 1 75 ? -15.164 6.867 14.977 1 98 75 ARG B O 1
ATOM 1734 N N . THR B 1 76 ? -13.164 7.746 15.375 1 97.81 76 THR B N 1
ATOM 1735 C CA . THR B 1 76 ? -13.734 8.898 16.062 1 97.81 76 THR B CA 1
ATOM 1736 C C . THR B 1 76 ? -13.75 10.117 15.148 1 97.81 76 THR B C 1
ATOM 1738 O O . THR B 1 76 ? -14.453 11.094 15.422 1 97.81 76 THR B O 1
ATOM 1741 N N . GLU B 1 77 ? -13 10.094 14.094 1 97.69 77 GLU B N 1
ATOM 1742 C CA . GLU B 1 77 ? -12.914 11.211 13.156 1 97.69 77 GLU B CA 1
ATOM 1743 C C . GLU B 1 77 ? -12.906 10.727 11.711 1 97.69 77 GLU B C 1
ATOM 1745 O O . GLU B 1 77 ? -12.258 9.727 11.398 1 97.69 77 GLU B O 1
ATOM 1750 N N . SER B 1 78 ? -13.656 11.438 10.852 1 97.12 78 SER B N 1
ATOM 1751 C CA . SER B 1 78 ? -13.688 11.102 9.43 1 97.12 78 SER B CA 1
ATOM 1752 C C . SER B 1 78 ? -12.656 11.914 8.648 1 97.12 78 SER B C 1
ATOM 1754 O O . SER B 1 78 ? -12.461 13.102 8.922 1 97.12 78 SER B O 1
ATOM 1756 N N . PHE B 1 79 ? -12.047 11.297 7.746 1 98.31 79 PHE B N 1
ATOM 1757 C CA . PHE B 1 79 ? -11.086 11.938 6.852 1 98.31 79 PHE B CA 1
ATOM 1758 C C . PHE B 1 79 ? -11.469 11.695 5.395 1 98.31 79 PHE B C 1
ATOM 1760 O O . PHE B 1 79 ? -11.898 10.602 5.031 1 98.31 79 PHE B O 1
ATOM 1767 N N . HIS B 1 80 ? -11.305 12.742 4.578 1 98.38 80 HIS B N 1
ATOM 1768 C CA . HIS B 1 80 ? -11.547 12.609 3.146 1 98.38 80 HIS B CA 1
ATOM 1769 C C . HIS B 1 80 ? -10.414 11.852 2.467 1 98.38 80 HIS B C 1
ATOM 1771 O O . HIS B 1 80 ? -10.641 11.102 1.516 1 98.38 80 HIS B O 1
ATOM 1777 N N . GLY B 1 81 ? -9.25 12.016 2.943 1 98.69 81 GLY B N 1
ATOM 1778 C CA . GLY B 1 81 ? -8.07 11.352 2.4 1 98.69 81 GLY B CA 1
ATOM 1779 C C . GLY B 1 81 ? -7.086 10.914 3.467 1 98.69 81 GLY B C 1
ATOM 1780 O O . GLY B 1 81 ? -6.961 11.562 4.508 1 98.69 81 GLY B O 1
ATOM 1781 N N . ILE B 1 82 ? -6.414 9.828 3.258 1 98.88 82 ILE B N 1
ATOM 1782 C CA . ILE B 1 82 ? -5.344 9.297 4.098 1 98.88 82 ILE B CA 1
ATOM 1783 C C . ILE B 1 82 ? -4.09 9.078 3.256 1 98.88 82 ILE B C 1
ATOM 1785 O O . ILE B 1 82 ? -4.098 8.289 2.307 1 98.88 82 ILE B O 1
ATOM 1789 N N . ALA B 1 83 ? -3.088 9.82 3.574 1 98.88 83 ALA B N 1
ATOM 1790 C CA . ALA B 1 83 ? -1.778 9.617 2.963 1 98.88 83 ALA B CA 1
ATOM 1791 C C . ALA B 1 83 ? -0.896 8.734 3.842 1 98.88 83 ALA B C 1
ATOM 1793 O O . ALA B 1 83 ? -0.794 8.953 5.051 1 98.88 83 ALA B O 1
ATOM 1794 N N . MET B 1 84 ? -0.327 7.691 3.268 1 98.75 84 MET B N 1
ATOM 1795 C CA . MET B 1 84 ? 0.596 6.781 3.943 1 98.75 84 MET B CA 1
ATOM 1796 C C . MET B 1 84 ? 1.998 6.895 3.354 1 98.75 84 MET B C 1
ATOM 1798 O O . MET B 1 84 ? 2.219 6.547 2.193 1 98.75 84 MET B O 1
ATOM 1802 N N . GLY B 1 85 ? 2.928 7.344 4.07 1 97.88 85 GLY B N 1
ATOM 1803 C CA . GLY B 1 85 ? 4.203 7.891 3.631 1 97.88 85 GLY B CA 1
ATOM 1804 C C . GLY B 1 85 ? 5.176 6.832 3.154 1 97.88 85 GLY B C 1
AT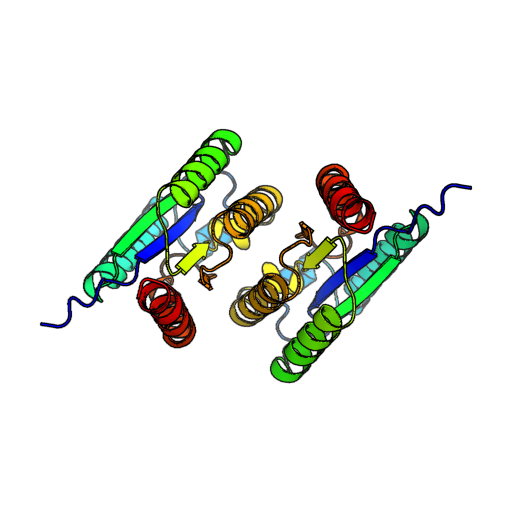OM 1805 O O . GLY B 1 85 ? 5.023 5.652 3.477 1 97.88 85 GLY B O 1
ATOM 1806 N N . SER B 1 86 ? 6.215 7.289 2.527 1 98.12 86 SER B N 1
ATOM 1807 C CA . SER B 1 86 ? 7.234 6.449 1.91 1 98.12 86 SER B CA 1
ATOM 1808 C C . SER B 1 86 ? 8.062 5.723 2.965 1 98.12 86 SER B C 1
ATOM 1810 O O . SER B 1 86 ? 8.594 4.641 2.705 1 98.12 86 SER B O 1
ATOM 1812 N N . GLY B 1 87 ? 8.172 6.273 4.125 1 97.56 87 GLY B N 1
ATOM 1813 C CA . GLY B 1 87 ? 8.883 5.609 5.203 1 97.56 87 GLY B CA 1
ATOM 1814 C C . GLY B 1 87 ? 8.211 4.328 5.66 1 97.56 87 GLY B C 1
ATOM 1815 O O . GLY B 1 87 ? 8.875 3.428 6.184 1 97.56 87 GLY B O 1
A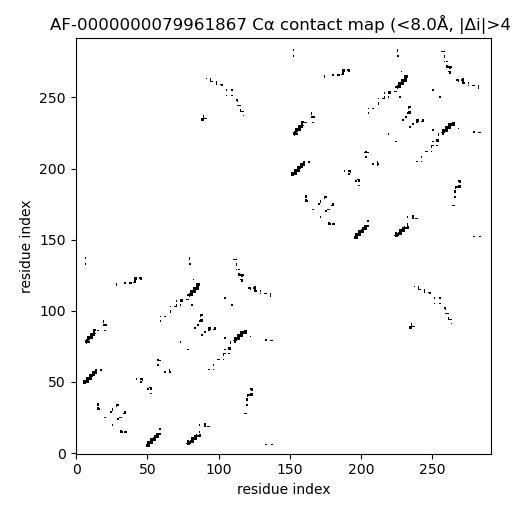TOM 1816 N N . LEU B 1 88 ? 6.895 4.238 5.484 1 98.44 88 LEU B N 1
ATOM 1817 C CA . LEU B 1 88 ? 6.148 3.01 5.738 1 98.44 88 LEU B CA 1
ATOM 1818 C C . LEU B 1 88 ? 6.164 2.102 4.516 1 98.44 88 LEU B C 1
ATOM 1820 O O . LEU B 1 88 ? 6.293 0.883 4.641 1 98.44 88 LEU B O 1
ATOM 1824 N N . ARG B 1 89 ? 6.141 2.627 3.355 1 98.5 89 ARG B N 1
ATOM 1825 C CA . ARG B 1 89 ? 5.82 1.899 2.133 1 98.5 89 ARG B CA 1
ATOM 1826 C C . ARG B 1 89 ? 7.086 1.383 1.454 1 98.5 89 ARG B C 1
ATOM 1828 O O . ARG B 1 89 ? 7.137 0.228 1.026 1 98.5 89 ARG B O 1
ATOM 1835 N N . LEU B 1 90 ? 8.172 2.186 1.406 1 97 90 LEU B N 1
ATOM 1836 C CA . LEU B 1 90 ? 9.289 1.909 0.51 1 97 90 LEU B CA 1
ATOM 1837 C C . LEU B 1 90 ? 10.406 1.164 1.241 1 97 90 LEU B C 1
ATOM 1839 O O . LEU B 1 90 ? 11.414 0.792 0.635 1 97 90 LEU B O 1
ATOM 1843 N N . LEU B 1 91 ? 10.234 0.962 2.547 1 96.38 91 LEU B N 1
ATOM 1844 C CA . LEU B 1 91 ? 11.273 0.305 3.332 1 96.38 91 LEU B CA 1
ATOM 1845 C C . LEU B 1 91 ? 10.922 -1.157 3.584 1 96.38 91 LEU B C 1
ATOM 1847 O O . LEU B 1 91 ? 9.977 -1.454 4.316 1 96.38 91 LEU B O 1
ATOM 1851 N N . PRO B 1 92 ? 11.719 -2.086 3.059 1 94.75 92 PRO B N 1
ATOM 1852 C CA . PRO B 1 92 ? 11.391 -3.51 3.178 1 94.75 92 PRO B CA 1
ATOM 1853 C C . PRO B 1 92 ? 11.211 -3.953 4.629 1 94.75 92 PRO B C 1
ATOM 1855 O O . PRO B 1 92 ? 10.273 -4.695 4.934 1 94.75 92 PRO B O 1
ATOM 1858 N N . PRO B 1 93 ? 11.992 -3.406 5.594 1 95.62 93 PRO B N 1
ATOM 1859 C CA . PRO B 1 93 ? 11.773 -3.832 6.98 1 95.62 93 PRO B CA 1
ATOM 1860 C C . PRO B 1 93 ? 10.398 -3.428 7.512 1 95.62 93 PRO B C 1
ATOM 1862 O O . PRO B 1 93 ? 9.945 -3.973 8.523 1 95.62 93 PRO B O 1
ATOM 1865 N N . GLN B 1 94 ? 9.711 -2.49 6.801 1 98 94 GLN B N 1
ATOM 1866 C CA . GLN B 1 94 ? 8.438 -1.979 7.301 1 98 94 GLN B CA 1
ATOM 1867 C C . GLN B 1 94 ? 7.262 -2.664 6.613 1 98 94 GLN B C 1
ATOM 1869 O O . GLN B 1 94 ? 6.105 -2.287 6.824 1 98 94 GLN B O 1
ATOM 1874 N N . THR B 1 95 ? 7.461 -3.732 5.871 1 98.25 95 THR B N 1
ATOM 1875 C CA . THR B 1 95 ? 6.43 -4.336 5.035 1 98.25 95 THR B CA 1
ATOM 1876 C C . THR B 1 95 ? 5.234 -4.766 5.883 1 98.25 95 THR B C 1
ATOM 1878 O O . THR B 1 95 ? 4.094 -4.418 5.574 1 98.25 95 THR B O 1
ATOM 1881 N N . VAL B 1 96 ? 5.484 -5.441 6.98 1 98.38 96 VAL B N 1
ATOM 1882 C CA . VAL B 1 96 ? 4.387 -5.949 7.793 1 98.38 96 VAL B CA 1
ATOM 1883 C C . VAL B 1 96 ? 3.67 -4.785 8.477 1 98.38 96 VAL B C 1
ATOM 1885 O O . VAL B 1 96 ? 2.439 -4.766 8.562 1 98.38 96 VAL B O 1
ATOM 1888 N N . LEU B 1 97 ? 4.398 -3.801 8.945 1 98.75 97 LEU B N 1
ATOM 1889 C CA . LEU B 1 97 ? 3.791 -2.621 9.555 1 98.75 97 LEU B CA 1
ATOM 1890 C C . LEU B 1 97 ? 2.945 -1.862 8.539 1 98.75 97 LEU B C 1
ATOM 1892 O O . LEU B 1 97 ? 1.826 -1.444 8.844 1 98.75 97 LEU B O 1
ATOM 1896 N N . PHE B 1 98 ? 3.471 -1.638 7.32 1 98.88 98 PHE B N 1
ATOM 1897 C CA . PHE B 1 98 ? 2.725 -1.001 6.242 1 98.88 98 PHE B CA 1
ATOM 1898 C C . PHE B 1 98 ? 1.439 -1.764 5.945 1 98.88 98 PHE B C 1
ATOM 1900 O O . PHE B 1 98 ? 0.37 -1.163 5.82 1 98.88 98 PHE B O 1
ATOM 1907 N N . GLU B 1 99 ? 1.543 -3.088 5.895 1 98.88 99 GLU B N 1
ATOM 1908 C CA . GLU B 1 99 ? 0.404 -3.971 5.656 1 98.88 99 GLU B CA 1
ATOM 1909 C C . GLU B 1 99 ? -0.687 -3.758 6.703 1 98.88 99 GLU B C 1
ATOM 1911 O O . GLU B 1 99 ? -1.863 -3.621 6.363 1 98.88 99 GLU B O 1
ATOM 1916 N N . ASN B 1 100 ? -0.31 -3.67 7.895 1 98.75 100 ASN B N 1
ATOM 1917 C CA . ASN B 1 100 ? -1.259 -3.484 8.992 1 98.75 100 ASN B CA 1
ATOM 1918 C C . ASN B 1 100 ? -1.86 -2.082 8.977 1 98.75 100 ASN B C 1
ATOM 1920 O O . ASN B 1 100 ? -3.035 -1.902 9.305 1 98.75 100 ASN B O 1
ATOM 1924 N N . VAL B 1 101 ? -1.071 -1.068 8.625 1 98.94 101 VAL B N 1
ATOM 1925 C CA . VAL B 1 101 ? -1.589 0.292 8.516 1 98.94 101 VAL B CA 1
ATOM 1926 C C . VAL B 1 101 ? -2.654 0.356 7.426 1 98.94 101 VAL B C 1
ATOM 1928 O O . VAL B 1 101 ? -3.742 0.896 7.641 1 98.94 101 VAL B O 1
ATOM 1931 N N . VAL B 1 102 ? -2.375 -0.226 6.258 1 98.81 102 VAL B N 1
ATOM 1932 C CA . VAL B 1 102 ? -3.348 -0.246 5.168 1 98.81 102 VAL B CA 1
ATOM 1933 C C . VAL B 1 102 ? -4.613 -0.968 5.621 1 98.81 102 VAL B C 1
ATOM 1935 O O . VAL B 1 102 ? -5.727 -0.513 5.344 1 98.81 102 VAL B O 1
ATOM 1938 N N . ASP B 1 103 ? -4.422 -2.049 6.371 1 98.38 103 ASP B N 1
ATOM 1939 C CA . ASP B 1 103 ? -5.559 -2.832 6.844 1 98.38 103 ASP B CA 1
ATOM 1940 C C . ASP B 1 103 ? -6.438 -2.01 7.785 1 98.38 103 ASP B C 1
ATOM 1942 O O . ASP B 1 103 ? -7.664 -1.999 7.648 1 98.38 103 ASP B O 1
ATOM 1946 N N . VAL B 1 104 ? -5.844 -1.339 8.727 1 98.56 104 VAL B N 1
ATOM 1947 C CA . VAL B 1 104 ? -6.586 -0.513 9.672 1 98.56 104 VAL B CA 1
ATOM 1948 C C . VAL B 1 104 ? -7.344 0.581 8.93 1 98.56 104 VAL B C 1
ATOM 1950 O O . VAL B 1 104 ? -8.516 0.83 9.203 1 98.56 104 VAL B O 1
ATOM 1953 N N . CYS B 1 105 ? -6.684 1.22 7.941 1 98.69 105 CYS B N 1
ATOM 1954 C CA . CYS B 1 105 ? -7.316 2.287 7.172 1 98.69 105 CYS B CA 1
ATOM 1955 C C . CYS B 1 105 ? -8.477 1.749 6.344 1 98.69 105 CYS B C 1
ATOM 1957 O O . CYS B 1 105 ? -9.547 2.355 6.301 1 98.69 105 CYS B O 1
ATOM 1959 N N . ARG B 1 106 ? -8.234 0.621 5.691 1 97.44 106 ARG B N 1
ATOM 1960 C CA . ARG B 1 106 ? -9.258 0.021 4.844 1 97.44 106 ARG B CA 1
ATOM 1961 C C . ARG B 1 106 ? -10.5 -0.336 5.652 1 97.44 106 ARG B C 1
ATOM 1963 O O . ARG B 1 106 ? -11.625 -0.094 5.215 1 97.44 106 ARG B O 1
ATOM 1970 N N . ARG B 1 107 ? -10.359 -0.847 6.859 1 96.31 107 ARG B N 1
ATOM 1971 C CA . ARG B 1 107 ? -11.461 -1.326 7.688 1 96.31 107 ARG B CA 1
ATOM 1972 C C . ARG B 1 107 ? -12.211 -0.163 8.328 1 96.31 107 ARG B C 1
ATOM 1974 O O . ARG B 1 107 ? -13.43 -0.225 8.5 1 96.31 107 ARG B O 1
ATOM 1981 N N . ASN B 1 108 ? -11.516 0.904 8.641 1 97.88 108 ASN B N 1
ATOM 1982 C CA . ASN B 1 108 ? -12.125 1.928 9.477 1 97.88 108 ASN B CA 1
ATOM 1983 C C . ASN B 1 108 ? -12.438 3.193 8.68 1 97.88 108 ASN B C 1
ATOM 1985 O O . ASN B 1 108 ? -13.195 4.047 9.141 1 97.88 108 ASN B O 1
ATOM 1989 N N . ALA B 1 109 ? -11.898 3.318 7.48 1 97.31 109 ALA B N 1
ATOM 1990 C CA . ALA B 1 109 ? -12.133 4.48 6.629 1 97.31 109 ALA B CA 1
ATOM 1991 C C . ALA B 1 109 ? -12.25 4.07 5.164 1 97.31 109 ALA B C 1
ATOM 1993 O O . ALA B 1 109 ? -11.578 4.633 4.301 1 97.31 109 ALA B O 1
ATOM 1994 N N . PRO B 1 110 ? -13.156 3.16 4.828 1 95.31 110 PRO B N 1
ATOM 1995 C CA . PRO B 1 110 ? -13.242 2.613 3.473 1 95.31 110 PRO B CA 1
ATOM 1996 C C . PRO B 1 110 ? -13.617 3.668 2.436 1 95.31 110 PRO B C 1
ATOM 1998 O O . PRO B 1 110 ? -13.391 3.473 1.239 1 95.31 110 PRO B O 1
ATOM 2001 N N . GLY B 1 111 ? -14.133 4.762 2.863 1 95.62 111 GLY B N 1
ATOM 2002 C CA . GLY B 1 111 ? -14.562 5.793 1.93 1 95.62 111 GLY B CA 1
ATOM 2003 C C . GLY B 1 111 ? -13.492 6.84 1.664 1 95.62 111 GLY B C 1
ATOM 2004 O O . GLY B 1 111 ? -13.648 7.68 0.777 1 95.62 111 GLY B O 1
ATOM 2005 N N . SER B 1 112 ? -12.453 6.844 2.402 1 98 112 SER B N 1
ATOM 2006 C CA . SER B 1 112 ? -11.375 7.812 2.236 1 98 112 SER B CA 1
ATOM 2007 C C . SER B 1 112 ? -10.547 7.516 0.991 1 98 112 SER B C 1
ATOM 2009 O O . SER B 1 112 ? -10.469 6.363 0.551 1 98 112 SER B O 1
ATOM 2011 N N . VAL B 1 113 ? -9.953 8.547 0.419 1 98.56 113 VAL B N 1
ATOM 2012 C CA . VAL B 1 113 ? -8.961 8.383 -0.638 1 98.56 113 VAL B CA 1
ATOM 2013 C C . VAL B 1 113 ? -7.625 7.949 -0.031 1 98.56 113 VAL B C 1
ATOM 2015 O O . VAL B 1 113 ? -7.09 8.625 0.854 1 98.56 113 VAL B O 1
ATOM 2018 N N . PHE B 1 114 ? -7.113 6.773 -0.432 1 98.88 114 PHE B N 1
ATOM 2019 C CA . PHE B 1 114 ? -5.773 6.363 -0.027 1 98.88 114 PHE B CA 1
ATOM 2020 C C . PHE B 1 114 ? -4.723 6.945 -0.964 1 98.88 114 PHE B C 1
ATOM 2022 O O . PHE B 1 114 ? -4.828 6.812 -2.184 1 98.88 114 PHE B O 1
ATOM 2029 N N . MET B 1 115 ? -3.729 7.617 -0.385 1 98.94 115 MET B N 1
ATOM 2030 C CA . MET B 1 115 ? -2.693 8.297 -1.156 1 98.94 115 MET B CA 1
ATOM 2031 C C . MET B 1 115 ? -1.303 7.863 -0.703 1 98.94 115 MET B C 1
ATOM 2033 O O . MET B 1 115 ? -1.082 7.613 0.482 1 98.94 115 MET B O 1
ATOM 2037 N N . PHE B 1 116 ? -0.374 7.785 -1.676 1 98.88 116 PHE B N 1
ATOM 2038 C CA . PHE B 1 116 ? 1.001 7.395 -1.392 1 98.88 116 PHE B CA 1
ATOM 2039 C C . PHE B 1 116 ? 1.984 8.383 -2.004 1 98.88 116 PHE B C 1
ATOM 2041 O O . PHE B 1 116 ? 1.954 8.633 -3.211 1 98.88 116 PHE B O 1
ATOM 2048 N N . ASN B 1 117 ? 2.854 8.922 -1.208 1 98.5 117 ASN B N 1
ATOM 2049 C CA . ASN B 1 117 ? 3.801 9.922 -1.691 1 98.5 117 ASN B CA 1
ATOM 2050 C C . ASN B 1 117 ? 5.023 9.273 -2.33 1 98.5 117 ASN B C 1
ATOM 2052 O O . ASN B 1 117 ? 5.211 8.055 -2.23 1 98.5 117 ASN B O 1
ATOM 2056 N N . TRP B 1 118 ? 5.844 10.062 -2.977 1 95.06 118 TRP B N 1
ATOM 2057 C CA . TRP B 1 118 ? 7.07 9.617 -3.625 1 95.06 118 TRP B CA 1
ATOM 2058 C C . TRP B 1 118 ? 8.211 9.523 -2.621 1 95.06 118 TRP B C 1
ATOM 2060 O O . TRP B 1 118 ? 9.133 8.719 -2.793 1 95.06 118 TRP B O 1
ATOM 2070 N N . GLY B 1 119 ? 8.211 10.352 -1.667 1 95.88 119 GLY B N 1
ATOM 2071 C CA . GLY B 1 119 ? 9.234 10.484 -0.639 1 95.88 119 GLY B CA 1
ATOM 2072 C C . GLY B 1 119 ? 8.938 11.594 0.356 1 95.88 119 GLY B C 1
ATOM 2073 O O . GLY B 1 119 ? 7.941 12.305 0.219 1 95.88 119 GLY B O 1
ATOM 2074 N N . PRO B 1 120 ? 9.844 11.695 1.365 1 95.69 120 PRO B N 1
ATOM 2075 C CA . PRO B 1 120 ? 9.656 12.781 2.324 1 95.69 120 PRO B CA 1
ATOM 2076 C C . PRO B 1 120 ? 9.508 14.141 1.648 1 95.69 120 PRO B C 1
ATOM 2078 O O . PRO B 1 120 ? 10.297 14.484 0.762 1 95.69 120 PRO B O 1
ATOM 2081 N N . GLY B 1 121 ? 8.398 14.875 2.012 1 95.94 121 GLY B N 1
ATOM 2082 C CA . GLY B 1 121 ? 8.219 16.234 1.515 1 95.94 121 GLY B CA 1
ATOM 2083 C C . GLY B 1 121 ? 7.391 16.297 0.245 1 95.94 121 GLY B C 1
ATOM 2084 O O . GLY B 1 121 ? 7.289 17.359 -0.383 1 95.94 121 GLY B O 1
ATOM 2085 N N . THR B 1 122 ? 6.766 15.219 -0.148 1 97.56 122 THR B N 1
ATOM 2086 C CA . THR B 1 122 ? 6.035 15.25 -1.411 1 97.56 122 THR B CA 1
ATOM 2087 C C . THR B 1 122 ? 4.551 14.984 -1.185 1 97.56 122 THR B C 1
ATOM 2089 O O . THR B 1 122 ? 3.848 14.539 -2.094 1 97.56 122 THR B O 1
ATOM 2092 N N . ASN B 1 123 ? 4.035 15.203 0.028 1 98.38 123 ASN B N 1
ATOM 2093 C CA . ASN B 1 123 ? 2.615 15.016 0.306 1 98.38 123 ASN B CA 1
ATOM 2094 C C . ASN B 1 123 ? 1.761 16.062 -0.413 1 98.38 123 ASN B C 1
ATOM 2096 O O . ASN B 1 123 ? 0.645 15.758 -0.843 1 98.38 123 ASN B O 1
ATOM 2100 N N . PHE B 1 124 ? 2.264 17.281 -0.576 1 98.38 124 PHE B N 1
ATOM 2101 C CA . PHE B 1 124 ? 1.461 18.297 -1.236 1 98.38 124 PHE B CA 1
ATOM 2102 C C . PHE B 1 124 ? 1.177 17.922 -2.684 1 98.38 124 PHE B C 1
ATOM 2104 O O . PHE B 1 124 ? 0.028 17.969 -3.129 1 98.38 124 PHE B O 1
ATOM 2111 N N . GLU B 1 125 ? 2.215 17.531 -3.396 1 97.88 125 GLU B N 1
ATOM 2112 C CA . GLU B 1 125 ? 2.041 17.078 -4.77 1 97.88 125 GLU B CA 1
ATOM 2113 C C . GLU B 1 125 ? 1.101 15.875 -4.836 1 97.88 125 GLU B C 1
ATOM 2115 O O . GLU B 1 125 ? 0.323 15.734 -5.781 1 97.88 125 GLU B O 1
ATOM 2120 N N . THR B 1 126 ? 1.194 14.992 -3.879 1 98.69 126 THR B N 1
ATOM 2121 C CA . THR B 1 126 ? 0.328 13.82 -3.783 1 98.69 126 THR B CA 1
ATOM 2122 C C . THR B 1 126 ? -1.129 14.242 -3.609 1 98.69 126 THR B C 1
ATOM 2124 O O . THR B 1 126 ? -2.016 13.711 -4.281 1 98.69 126 THR B O 1
ATOM 2127 N N . VAL B 1 127 ? -1.409 15.18 -2.725 1 98.69 127 VAL B N 1
ATOM 2128 C CA . VAL B 1 127 ? -2.754 15.711 -2.523 1 98.69 127 VAL B CA 1
ATOM 2129 C C . VAL B 1 127 ? -3.262 16.328 -3.82 1 98.69 127 VAL B C 1
ATOM 2131 O O . VAL B 1 127 ? -4.391 16.062 -4.246 1 98.69 127 VAL B O 1
ATOM 2134 N N . GLU B 1 128 ? -2.406 17.062 -4.5 1 98.06 128 GLU B N 1
ATOM 2135 C CA . GLU B 1 128 ? -2.803 17.75 -5.723 1 98.06 128 GLU B CA 1
ATOM 2136 C C . GLU B 1 128 ? -3.227 16.766 -6.805 1 98.06 128 GLU B C 1
ATOM 2138 O O . GLU B 1 128 ? -4.25 16.953 -7.461 1 98.06 128 GLU B O 1
ATOM 2143 N N . ARG B 1 129 ? -2.52 15.68 -6.949 1 97.94 129 ARG B N 1
ATOM 2144 C CA . ARG B 1 129 ? -2.869 14.75 -8.023 1 97.94 129 ARG B CA 1
ATOM 2145 C C . ARG B 1 129 ? -4.145 13.984 -7.691 1 97.94 129 ARG B C 1
ATOM 2147 O O . ARG B 1 129 ? -4.777 13.414 -8.578 1 97.94 129 ARG B O 1
ATOM 2154 N N . ASN B 1 130 ? -4.504 14.008 -6.367 1 98.69 130 ASN B N 1
ATOM 2155 C CA . ASN B 1 130 ? -5.68 13.25 -5.953 1 98.69 130 ASN B CA 1
ATOM 2156 C C . ASN B 1 130 ? -6.887 14.156 -5.73 1 98.69 130 ASN B C 1
ATOM 2158 O O . ASN B 1 130 ? -7.91 13.711 -5.211 1 98.69 130 ASN B O 1
ATOM 2162 N N . LEU B 1 131 ? -6.82 15.453 -6.16 1 97.94 131 LEU B N 1
ATOM 2163 C CA . LEU B 1 131 ? -7.887 16.422 -5.938 1 97.94 131 LEU B CA 1
ATOM 2164 C C . LEU B 1 131 ? -9.203 15.938 -6.535 1 97.94 131 LEU B C 1
ATOM 2166 O O . LEU B 1 131 ? -10.25 16.047 -5.902 1 97.94 131 LEU B O 1
ATOM 2170 N N . PRO B 1 132 ? -9.211 15.367 -7.785 1 97.5 132 PRO B N 1
ATOM 2171 C CA . PRO B 1 132 ? -10.484 14.898 -8.336 1 97.5 132 PRO B CA 1
ATOM 2172 C C . PRO B 1 132 ? -11.156 13.836 -7.461 1 97.5 132 PRO B C 1
ATOM 2174 O O . PRO B 1 132 ? -12.367 13.875 -7.258 1 97.5 132 PRO B O 1
ATOM 2177 N N . ARG B 1 133 ? -10.344 12.945 -6.914 1 97.94 133 ARG B N 1
ATOM 2178 C CA . ARG B 1 133 ? -10.891 11.906 -6.043 1 97.94 133 ARG B CA 1
ATOM 2179 C C . ARG B 1 133 ? -11.367 12.5 -4.719 1 97.94 133 ARG B C 1
ATOM 2181 O O . ARG B 1 133 ? -12.422 12.117 -4.207 1 97.94 133 ARG B O 1
ATOM 2188 N N . LEU B 1 134 ? -10.594 13.414 -4.188 1 98.06 134 LEU B N 1
ATOM 2189 C CA . LEU B 1 134 ? -10.922 14.039 -2.912 1 98.06 134 LEU B CA 1
ATOM 2190 C C . LEU B 1 134 ? -12.219 14.828 -3.014 1 98.06 134 LEU B C 1
ATOM 2192 O O . LEU B 1 134 ? -13.047 14.797 -2.102 1 98.06 134 LEU B O 1
ATOM 2196 N N . GLU B 1 135 ? -12.422 15.5 -4.109 1 96 135 GLU B N 1
ATOM 2197 C CA . GLU B 1 135 ? -13.641 16.281 -4.316 1 96 135 GLU B CA 1
ATOM 2198 C C . GLU B 1 135 ? -14.859 15.367 -4.422 1 96 135 GLU B C 1
ATOM 2200 O O . GLU B 1 135 ? -15.938 15.695 -3.916 1 96 135 GLU B O 1
ATOM 2205 N N . GLU B 1 136 ? -14.641 14.258 -5.094 1 95.5 136 GLU B N 1
ATOM 2206 C CA . GLU B 1 136 ? -15.727 13.281 -5.188 1 95.5 136 GLU B CA 1
ATOM 2207 C C . GLU B 1 136 ? -16.1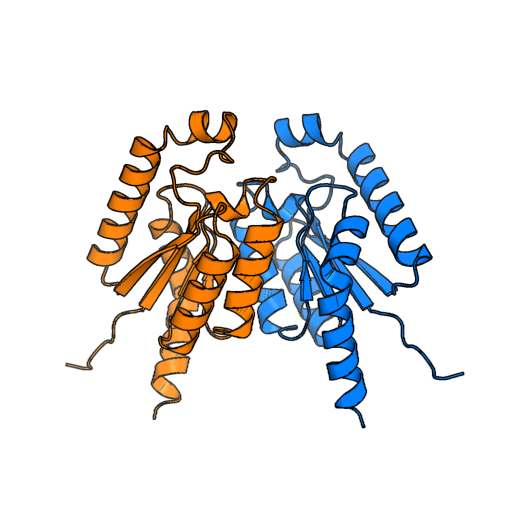25 12.766 -3.807 1 95.5 136 GLU B C 1
ATOM 2209 O O . GLU B 1 136 ? -17.312 12.68 -3.486 1 95.5 136 GLU B O 1
ATOM 2214 N N . VAL B 1 137 ? -15.133 12.43 -3.014 1 95.94 137 VAL B N 1
ATOM 2215 C CA . VAL B 1 137 ? -15.375 11.914 -1.672 1 95.94 137 VAL B CA 1
ATOM 2216 C C . VAL B 1 137 ? -16.062 12.984 -0.825 1 95.94 137 VAL B C 1
ATOM 2218 O O . VAL B 1 137 ? -17 12.688 -0.083 1 95.94 137 VAL B O 1
ATOM 2221 N N . LYS B 1 138 ? -15.633 14.203 -0.955 1 93.75 138 LYS B N 1
ATOM 2222 C CA . LYS B 1 138 ? -16.219 15.305 -0.197 1 93.75 138 LYS B CA 1
ATOM 2223 C C . LYS B 1 138 ? -17.688 15.492 -0.559 1 93.75 138 LYS B C 1
ATOM 2225 O O . LYS B 1 138 ? -18.531 15.703 0.321 1 93.75 138 LYS B O 1
ATOM 2230 N N . LYS B 1 139 ? -17.969 15.398 -1.81 1 91.69 139 LYS B N 1
ATOM 2231 C CA . LYS B 1 139 ? -19.359 15.531 -2.27 1 91.69 139 LYS B CA 1
ATOM 2232 C C . LYS B 1 139 ? -20.234 14.414 -1.718 1 91.69 139 LYS B C 1
ATOM 2234 O O . LYS B 1 139 ? -21.375 14.648 -1.312 1 91.69 139 LYS B O 1
ATOM 2239 N N . LEU B 1 140 ? -19.703 13.227 -1.729 1 89.75 140 LEU B N 1
ATOM 2240 C CA . LEU B 1 140 ? -20.438 12.062 -1.249 1 89.75 140 LEU B CA 1
ATOM 2241 C C . LEU B 1 140 ? -20.688 12.156 0.251 1 89.75 140 LEU B C 1
ATOM 2243 O O . LEU B 1 140 ? -21.75 11.75 0.734 1 89.75 140 LEU B O 1
ATOM 2247 N N . GLN B 1 141 ? -19.75 12.656 0.926 1 84.62 141 GLN B N 1
ATOM 2248 C CA . GLN B 1 141 ? -19.875 12.727 2.379 1 84.62 141 GLN B CA 1
ATOM 2249 C C . GLN B 1 141 ? -20.734 13.906 2.799 1 84.62 141 GLN B C 1
ATOM 2251 O O . GLN B 1 141 ? -21.312 13.906 3.887 1 84.62 141 GLN B O 1
ATOM 2256 N N . THR B 1 142 ? -20.797 15.031 2 1 78.75 142 THR B N 1
ATOM 2257 C CA . THR B 1 142 ? -21.656 16.188 2.289 1 78.75 142 THR B CA 1
ATOM 2258 C C . THR B 1 142 ? -23.062 15.961 1.758 1 78.75 142 THR B C 1
ATOM 2260 O O . THR B 1 142 ? -24.031 16.469 2.32 1 78.75 142 THR B O 1
ATOM 2263 N N . GLY B 1 143 ? -23.219 15.406 0.611 1 68.19 143 GLY B N 1
ATOM 2264 C CA . GLY B 1 143 ? -24.531 15.133 0.046 1 68.19 143 GLY B CA 1
ATOM 2265 C C . GLY B 1 143 ? -25.297 14.047 0.788 1 68.19 143 GLY B C 1
ATOM 2266 O O . GLY B 1 143 ? -26.516 13.992 0.73 1 68.19 143 GLY B O 1
ATOM 2267 N N . GLY B 1 144 ? -24.719 12.938 1.373 1 55.06 144 GLY B N 1
ATOM 2268 C CA . GLY B 1 144 ? -25.422 11.922 2.15 1 55.06 144 GLY B CA 1
ATOM 2269 C C . GLY B 1 144 ? -25.984 12.461 3.449 1 55.06 144 GLY B C 1
ATOM 2270 O O . GLY B 1 144 ? -26.703 11.742 4.164 1 55.06 144 GLY B O 1
ATOM 2271 N N . LYS B 1 145 ? -25.438 13.5 3.889 1 48.59 145 LYS B N 1
ATOM 2272 C CA . LYS B 1 145 ? -25.953 14.195 5.066 1 48.59 145 LYS B CA 1
ATOM 2273 C C . LYS B 1 145 ? -27.156 15.062 4.719 1 48.59 145 LYS B C 1
ATOM 2275 O O . LYS B 1 145 ? -27.766 15.68 5.598 1 48.59 145 LYS B O 1
ATOM 2280 N N . ALA B 1 146 ? -27.594 15.289 3.477 1 36.31 146 ALA B N 1
ATOM 2281 C CA . ALA B 1 146 ? -28.875 15.938 3.23 1 36.31 146 ALA B CA 1
ATOM 2282 C C . ALA B 1 146 ? -30.031 15 3.543 1 36.31 146 ALA B C 1
ATOM 2284 O O . ALA B 1 146 ? -29.969 13.797 3.254 1 36.31 146 ALA B O 1
#

Foldseek 3Di:
DPPPPAAEEEEEEAQLQDPLQDPVQCVVQNHSVSLVVLQVVLVVVQVVVPHHYDYAHQYPVCLVVRLVVLLVCLQVDAHQAYEYECRQVVRPVNPVSVVSNVVSCCVRHVLHHYWYAPHRNGVNVRCVVCVVSSVVSVCVVVVVVD/DPPPPAAEEEEEEAQLQDPLQDPVQCVVQNHSVSLVVLQVVLVVVQVVVPHHYDYAHQYPVCLVVRLVVLLVCLQVDAHQAYEYECNQVVRVVNPVSVVSNVVSCCVRHVLHHYWYAPHRNGVNVRCVVCVVSSVVSVCVVVVVVD

Nearest PDB structures (foldseek):
  4ms4-assembly1_B  TM=4.345E-01  e=1.918E-01  Homo sapiens
  1o4v-assembly1_A  TM=4.523E-01  e=4.474E-01  Thermotoga maritima
  2y1l-assembly1_A  TM=4.202E-01  e=3.927E-01  Homo sapiens
  1jp3-assembly1_B  TM=2.871E-01  e=2.332E-01  Escherichia coli
  2z0i-assembly1_A  TM=3.293E-01  e=9.779E-01  Mus musculus

Solvent-accessible surface area (backbone atoms only — not comparable to full-atom values): 15621 Å² total; per-residue (Å²): 124,85,83,76,72,58,57,30,34,38,40,36,28,42,40,61,77,48,85,76,64,49,69,71,55,33,70,74,57,38,54,43,68,52,35,46,51,35,42,51,54,28,50,52,52,38,43,74,74,53,38,44,74,47,80,44,64,38,40,84,92,41,47,69,63,35,52,50,48,51,43,52,49,40,71,76,44,86,45,37,28,37,35,46,27,30,64,27,55,52,31,64,88,27,34,67,60,34,38,51,51,52,48,46,43,52,75,52,42,68,74,32,44,74,42,53,32,75,36,85,46,31,54,47,63,41,51,59,76,39,42,71,60,38,52,51,37,46,49,55,62,56,57,71,69,105,124,83,84,76,72,59,58,29,33,37,39,37,29,42,40,62,78,51,85,76,62,49,67,71,55,33,72,75,58,39,53,44,70,52,34,47,51,34,42,49,52,27,50,52,52,38,43,74,74,54,38,43,74,46,79,44,65,39,40,82,93,40,46,68,62,36,52,50,50,52,44,52,47,40,70,74,44,86,47,36,28,38,34,47,28,30,64,26,56,52,30,65,89,28,33,67,60,35,38,50,50,52,49,46,43,51,75,50,42,68,74,30,42,72,41,53,33,75,38,85,48,31,55,46,64,41,50,60,75,40,42,72,60,39,52,52,38,46,48,54,64,57,57,70,72,104

pLDDT: mean 94.62, std 11.23, range [35.44, 98.94]

Secondary structure (DSSP, 8-state):
----PPPEEEEEEE-TT-TTS-HHHHHHH--HHHHHHHHHHHHHHHHHTT-EEEEEEE-GGGHHHHHHHHHHHHHHS--SEEEE-HHHHS-GGGHHHHHHHHHHHHHH-TTSEEEE-SSTT-HHHHHHHTHHHHHHHHHHHHHTT-/----PPPEEEEEEE-TT-TTS-HHHHHHH--HHHHHHHHHHHHHHHHHTT-EEEEEEE-GGGHHHHHHHHHHHHHHS--SEEEE-HHHHS-GGGHHHHHHHHHHHHHH-TTSEEE--SSTT-HHHHHHHTHHHHHHHHHHHHHTT-

Organism: NCBI:txid1448308